Protein AF-A0A8T6ZCT6-F1 (afdb_monomer_lite)

Structure (mmCIF, N/CA/C/O backbone):
data_AF-A0A8T6ZCT6-F1
#
_entry.id   AF-A0A8T6ZCT6-F1
#
loop_
_atom_site.group_PDB
_atom_site.id
_atom_site.type_symbol
_atom_site.label_atom_id
_atom_site.label_alt_id
_atom_site.label_comp_id
_atom_site.label_asym_id
_atom_site.label_entity_id
_atom_site.label_seq_id
_atom_site.pdbx_PDB_ins_code
_atom_site.Cartn_x
_atom_site.Cartn_y
_atom_site.Cartn_z
_atom_site.occupancy
_atom_site.B_iso_or_equiv
_atom_site.auth_seq_id
_atom_site.auth_comp_id
_atom_site.auth_asym_id
_atom_site.auth_atom_id
_atom_site.pdbx_PDB_model_num
ATOM 1 N N . MET A 1 1 ? 27.294 13.415 -14.191 1.00 36.41 1 MET A N 1
ATOM 2 C CA . MET A 1 1 ? 26.762 12.055 -14.414 1.00 36.41 1 MET A CA 1
ATOM 3 C C . MET A 1 1 ? 25.420 12.215 -15.089 1.00 36.41 1 MET A C 1
ATOM 5 O O . MET A 1 1 ? 24.623 13.000 -14.599 1.00 36.41 1 MET A O 1
ATOM 9 N N . VAL A 1 2 ? 25.200 11.571 -16.233 1.00 30.92 2 VAL A N 1
ATOM 10 C CA . VAL A 1 2 ? 23.873 11.538 -16.857 1.00 30.92 2 VAL A CA 1
ATOM 11 C C . VAL A 1 2 ? 23.054 10.548 -16.035 1.00 30.92 2 VAL A C 1
ATOM 13 O O . VAL A 1 2 ? 23.326 9.352 -16.088 1.00 30.92 2 VAL A O 1
ATOM 16 N N . THR A 1 3 ? 22.136 11.035 -15.203 1.00 41.56 3 THR A N 1
ATOM 17 C CA . THR A 1 3 ? 21.132 10.189 -14.551 1.00 41.56 3 THR A CA 1
ATOM 18 C C . THR A 1 3 ? 20.330 9.510 -15.651 1.00 41.56 3 THR A C 1
ATOM 20 O O . THR A 1 3 ? 19.739 10.164 -16.513 1.00 41.56 3 THR A O 1
ATOM 23 N N . ASN A 1 4 ? 20.388 8.183 -15.694 1.00 51.34 4 ASN A N 1
ATOM 24 C CA . ASN A 1 4 ? 19.698 7.419 -16.714 1.00 51.34 4 ASN A CA 1
ATOM 25 C C . ASN A 1 4 ? 18.201 7.462 -16.379 1.00 51.34 4 ASN A C 1
ATOM 27 O O . ASN A 1 4 ? 17.723 6.706 -15.545 1.00 51.34 4 ASN A O 1
ATOM 31 N N . MET A 1 5 ? 17.448 8.378 -16.996 1.00 57.16 5 MET A N 1
ATOM 32 C CA . MET A 1 5 ? 16.015 8.596 -16.719 1.00 57.16 5 MET A CA 1
ATOM 33 C C . MET A 1 5 ? 15.146 7.332 -16.858 1.00 57.16 5 MET A C 1
ATOM 35 O O . MET A 1 5 ? 14.006 7.321 -16.398 1.00 57.16 5 MET A O 1
ATOM 39 N N . GLN A 1 6 ? 15.663 6.275 -17.490 1.00 60.81 6 GLN A N 1
ATOM 40 C CA . GLN A 1 6 ? 15.007 4.973 -17.572 1.00 60.81 6 GLN A CA 1
ATOM 41 C C . GLN A 1 6 ? 15.024 4.203 -16.241 1.00 60.81 6 GLN A C 1
ATOM 43 O O . GLN A 1 6 ? 14.076 3.487 -15.971 1.00 60.81 6 GLN A O 1
ATOM 48 N N . SER A 1 7 ? 16.023 4.353 -15.370 1.00 71.88 7 SER A N 1
ATOM 49 C CA . SER A 1 7 ? 16.078 3.615 -14.094 1.00 71.88 7 SER A CA 1
ATOM 50 C C . SER A 1 7 ? 15.404 4.325 -12.917 1.00 71.88 7 SER A C 1
ATOM 52 O O . SER A 1 7 ? 15.295 3.748 -11.829 1.00 71.88 7 SER A O 1
ATOM 54 N N . SER A 1 8 ? 14.972 5.571 -13.120 1.00 85.25 8 SER A N 1
ATOM 55 C CA . SER A 1 8 ? 14.408 6.396 -12.056 1.00 85.25 8 SER A CA 1
ATOM 56 C C . SER A 1 8 ? 12.960 6.020 -11.752 1.00 85.25 8 SER A C 1
ATOM 58 O O . SER A 1 8 ? 12.130 5.889 -12.658 1.00 85.25 8 SER A O 1
ATOM 60 N N . LEU A 1 9 ? 12.663 5.885 -10.458 1.00 90.19 9 LEU A N 1
ATOM 61 C CA . LEU A 1 9 ? 11.314 5.654 -9.948 1.00 90.19 9 LEU A CA 1
ATOM 62 C C . LEU A 1 9 ? 10.440 6.916 -10.047 1.00 90.19 9 LEU A C 1
ATOM 64 O O . LEU A 1 9 ? 9.234 6.808 -10.277 1.00 90.19 9 LEU A O 1
ATOM 68 N N . ILE A 1 10 ? 11.050 8.100 -9.918 1.00 91.62 10 ILE A N 1
ATOM 69 C CA . ILE A 1 10 ? 10.369 9.391 -10.055 1.00 91.62 10 ILE A CA 1
ATOM 70 C C . ILE A 1 10 ? 9.792 9.506 -11.466 1.00 91.62 10 ILE A C 1
ATOM 72 O O . ILE A 1 10 ? 10.456 9.214 -12.467 1.00 91.62 10 ILE A O 1
ATOM 76 N N . GLY A 1 11 ? 8.541 9.949 -11.550 1.00 91.50 11 GLY A N 1
ATOM 77 C CA . GLY A 1 11 ? 7.821 10.112 -12.804 1.00 91.50 11 GLY A CA 1
ATOM 78 C C . GLY A 1 11 ? 6.429 9.500 -12.772 1.00 91.50 11 GLY A C 1
ATOM 79 O O . GLY A 1 11 ? 5.878 9.182 -11.721 1.00 91.50 11 GLY A O 1
ATOM 80 N N . ARG A 1 12 ? 5.841 9.369 -13.962 1.00 94.38 12 ARG A N 1
ATOM 81 C CA . ARG A 1 12 ? 4.469 8.895 -14.147 1.00 94.38 12 ARG A CA 1
ATOM 82 C C . ARG A 1 12 ? 4.458 7.483 -14.701 1.00 94.38 12 ARG A C 1
ATOM 84 O O . ARG A 1 12 ? 5.156 7.177 -15.671 1.00 94.38 12 ARG A O 1
ATOM 91 N N . TRP A 1 13 ? 3.602 6.664 -14.118 1.00 95.88 13 TRP A N 1
ATOM 92 C CA . TRP A 1 13 ? 3.430 5.268 -14.451 1.00 95.88 13 TRP A CA 1
ATOM 93 C C . TRP A 1 13 ? 1.945 4.966 -14.633 1.00 95.88 13 TRP A C 1
ATOM 95 O O . TRP A 1 13 ? 1.134 5.376 -13.808 1.00 95.88 13 TRP A O 1
ATOM 105 N N . ARG A 1 14 ? 1.581 4.262 -15.703 1.00 96.00 14 ARG A N 1
ATOM 106 C CA . ARG A 1 14 ? 0.198 3.898 -16.028 1.00 96.00 14 ARG A CA 1
ATOM 107 C C . ARG A 1 14 ? -0.010 2.395 -15.898 1.00 96.00 14 ARG A C 1
ATOM 109 O O . ARG A 1 14 ? 0.835 1.640 -16.381 1.00 96.00 14 ARG A O 1
ATOM 116 N N . ASN A 1 15 ? -1.119 1.980 -15.292 1.00 95.69 15 ASN A N 1
ATOM 117 C CA . ASN A 1 15 ? -1.539 0.578 -15.249 1.00 95.69 15 ASN A CA 1
ATOM 118 C C . ASN A 1 15 ? -2.526 0.207 -16.374 1.00 95.69 15 ASN A C 1
ATOM 120 O O . ASN A 1 15 ? -2.909 1.029 -17.205 1.00 95.69 15 ASN A O 1
ATOM 124 N N . GLU A 1 16 ? -2.948 -1.052 -16.400 1.00 93.00 16 GLU A N 1
ATOM 125 C CA . GLU A 1 16 ? -3.917 -1.608 -17.349 1.00 93.00 16 GLU A CA 1
ATOM 126 C C . GLU A 1 16 ? -5.310 -0.954 -17.298 1.00 93.00 16 GLU A C 1
ATOM 128 O O . GLU A 1 16 ? -6.024 -0.983 -18.297 1.00 93.00 16 GLU A O 1
ATOM 133 N N . TYR A 1 17 ? -5.668 -0.320 -16.177 1.00 91.12 17 TYR A N 1
ATOM 134 C CA . TYR A 1 17 ? -6.929 0.403 -15.990 1.00 91.12 17 TYR A CA 1
ATOM 135 C C . TYR A 1 17 ? -6.882 1.854 -16.488 1.00 91.12 17 TYR A C 1
ATOM 137 O O . TYR A 1 17 ? -7.883 2.559 -16.408 1.00 91.12 17 TYR A O 1
ATOM 145 N N . GLY A 1 18 ? -5.729 2.326 -16.972 1.00 91.88 18 GLY A N 1
ATOM 146 C CA . GLY A 1 18 ? -5.529 3.723 -17.364 1.00 91.88 18 GLY A CA 1
ATOM 147 C C . GLY A 1 18 ? -5.117 4.648 -16.214 1.00 91.88 18 GLY A C 1
ATOM 148 O O . GLY A 1 18 ? -4.638 5.754 -16.472 1.00 91.88 18 GLY A O 1
ATOM 149 N N . SER A 1 19 ? -5.208 4.179 -14.966 1.00 93.62 19 SER A N 1
ATOM 150 C CA . SER A 1 19 ? -4.850 4.934 -13.766 1.00 93.62 19 SER A CA 1
ATOM 151 C C . SER A 1 19 ? -3.367 5.304 -13.747 1.00 93.62 19 SER A C 1
ATOM 153 O O . SER A 1 19 ? -2.500 4.538 -14.183 1.00 93.62 19 SER A O 1
ATOM 155 N N . ILE A 1 20 ? -3.069 6.488 -13.212 1.00 95.88 20 ILE A N 1
ATOM 156 C CA . ILE A 1 20 ? -1.728 7.077 -13.200 1.00 95.88 20 ILE A CA 1
ATOM 157 C C . ILE A 1 20 ? -1.192 7.141 -11.775 1.00 95.88 20 ILE A C 1
ATOM 159 O O . ILE A 1 20 ? -1.705 7.886 -10.947 1.00 95.88 20 ILE A O 1
ATOM 163 N N . LEU A 1 21 ? -0.092 6.442 -11.522 1.00 96.75 21 LEU A N 1
ATOM 164 C CA . LEU A 1 21 ? 0.775 6.679 -10.375 1.00 96.75 21 LEU A CA 1
ATOM 165 C C . LEU A 1 21 ? 1.826 7.726 -10.759 1.00 96.75 21 LEU A C 1
ATOM 167 O O . LEU A 1 21 ? 2.652 7.487 -11.639 1.00 96.75 21 LEU A O 1
ATOM 171 N N . ALA A 1 22 ? 1.821 8.873 -10.094 1.00 95.81 22 ALA A N 1
ATOM 172 C CA . ALA A 1 22 ? 2.877 9.869 -10.198 1.00 95.81 22 ALA A CA 1
ATOM 173 C C . ALA A 1 22 ? 3.708 9.857 -8.911 1.00 95.81 22 ALA A C 1
ATOM 175 O O . ALA A 1 22 ? 3.190 10.176 -7.845 1.00 95.81 22 ALA A O 1
ATOM 176 N N . VAL A 1 23 ? 4.979 9.471 -9.013 1.00 94.50 23 VAL A N 1
ATOM 177 C CA . VAL A 1 23 ? 5.955 9.562 -7.919 1.00 94.50 23 VAL A CA 1
ATOM 178 C C . VAL A 1 23 ? 6.674 10.897 -8.060 1.00 94.50 23 VAL A C 1
ATOM 180 O O . VAL A 1 23 ? 7.350 11.125 -9.068 1.00 94.50 23 VAL A O 1
ATOM 183 N N . HIS A 1 24 ? 6.497 11.772 -7.072 1.00 88.44 24 HIS A N 1
ATOM 184 C CA . HIS A 1 24 ? 6.969 13.159 -7.101 1.00 88.44 24 HIS A CA 1
ATOM 185 C C . HIS A 1 24 ? 8.340 13.305 -6.457 1.00 88.44 24 HIS A C 1
ATOM 187 O O . HIS A 1 24 ? 9.191 14.014 -6.990 1.00 88.44 24 HIS A O 1
ATOM 193 N N . SER A 1 25 ? 8.568 12.609 -5.342 1.00 85.31 25 SER A N 1
ATOM 194 C CA . SER A 1 25 ? 9.841 12.629 -4.628 1.00 85.31 25 SER A CA 1
ATOM 195 C C . SER A 1 25 ? 10.322 11.226 -4.274 1.00 85.31 25 SER A C 1
ATOM 197 O O . SER A 1 25 ? 9.544 10.280 -4.133 1.00 85.31 25 SER A O 1
ATOM 199 N N . HIS A 1 26 ? 11.642 11.121 -4.145 1.00 87.31 26 HIS A N 1
ATOM 200 C CA . HIS A 1 26 ? 12.338 9.976 -3.580 1.00 87.31 26 HIS A CA 1
ATOM 201 C C . HIS A 1 26 ? 13.458 10.523 -2.704 1.00 87.31 26 HIS A C 1
ATOM 203 O O . HIS A 1 26 ? 14.467 11.010 -3.212 1.00 87.31 26 HIS A O 1
ATOM 209 N N . ALA A 1 27 ? 13.230 10.532 -1.395 1.00 86.56 27 ALA A N 1
ATOM 210 C CA . ALA A 1 27 ? 14.216 10.981 -0.427 1.00 86.56 27 ALA A CA 1
ATOM 211 C C . ALA A 1 27 ? 15.359 9.960 -0.307 1.00 86.56 27 ALA A C 1
ATOM 213 O O . ALA A 1 27 ? 15.199 8.776 -0.616 1.00 86.56 27 ALA A O 1
ATOM 214 N N . SER A 1 28 ? 16.523 10.414 0.158 1.00 84.81 28 SER A N 1
ATOM 215 C CA . SER A 1 28 ? 17.723 9.574 0.295 1.00 84.81 28 SER A CA 1
ATOM 216 C C . SER A 1 28 ? 17.577 8.459 1.336 1.00 84.81 28 SER A C 1
ATOM 218 O O . SER A 1 28 ? 18.281 7.453 1.276 1.00 84.81 28 SER A O 1
ATOM 220 N N . ASP A 1 29 ? 16.645 8.597 2.280 1.00 84.81 29 ASP A N 1
ATOM 221 C CA . ASP A 1 29 ? 16.272 7.541 3.227 1.00 84.81 29 ASP A CA 1
ATOM 222 C C . ASP A 1 29 ? 15.330 6.483 2.616 1.00 84.81 29 ASP A C 1
ATOM 224 O O . ASP A 1 29 ? 15.060 5.449 3.232 1.00 84.81 29 ASP A O 1
ATOM 228 N N . GLY A 1 30 ? 14.875 6.711 1.384 1.00 90.50 30 GLY A N 1
ATOM 229 C CA . GLY A 1 30 ? 13.988 5.839 0.635 1.00 90.50 30 GLY A CA 1
ATOM 230 C C . GLY A 1 30 ? 12.510 6.209 0.711 1.00 90.50 30 GLY A C 1
ATOM 231 O O . GLY A 1 30 ? 11.711 5.501 0.095 1.00 90.50 30 GLY A O 1
ATOM 232 N N . ALA A 1 31 ? 12.131 7.275 1.422 1.00 92.75 31 ALA A N 1
ATOM 233 C CA . ALA A 1 31 ? 10.744 7.727 1.469 1.00 92.75 31 ALA A CA 1
ATOM 234 C C . ALA A 1 31 ? 10.276 8.246 0.100 1.00 92.75 31 ALA A C 1
ATOM 236 O O . ALA A 1 31 ? 11.023 8.892 -0.641 1.00 92.75 31 ALA A O 1
ATOM 237 N N . LEU A 1 32 ? 9.023 7.956 -0.236 1.00 93.94 32 LEU A N 1
ATOM 238 C CA . LEU A 1 32 ? 8.364 8.336 -1.481 1.00 93.94 32 LEU A CA 1
ATOM 239 C C . LEU A 1 32 ? 7.106 9.142 -1.176 1.00 93.94 32 LEU A C 1
ATOM 241 O O . LEU A 1 32 ? 6.324 8.767 -0.299 1.00 93.94 32 LEU A O 1
ATOM 245 N N . SER A 1 33 ? 6.856 10.176 -1.975 1.00 93.62 33 SER A N 1
ATOM 246 C CA . SER A 1 33 ? 5.559 10.851 -2.030 1.00 93.62 33 SER A CA 1
ATOM 247 C C . SER A 1 33 ? 5.049 10.932 -3.464 1.00 93.62 33 SER A C 1
ATOM 249 O O . SER A 1 33 ? 5.812 10.920 -4.438 1.00 93.62 33 SER A O 1
ATOM 251 N N . GLY A 1 34 ? 3.729 10.943 -3.610 1.00 94.25 34 GLY A N 1
ATOM 252 C CA . GLY A 1 34 ? 3.098 10.766 -4.903 1.00 94.25 34 GLY A CA 1
ATOM 253 C C . GLY A 1 34 ? 1.619 11.118 -4.925 1.00 94.25 34 GLY A C 1
ATOM 254 O O . GLY A 1 34 ? 1.001 11.462 -3.917 1.00 94.25 34 GLY A O 1
ATOM 255 N N . THR A 1 35 ? 1.032 10.944 -6.101 1.00 96.50 35 THR A N 1
ATOM 256 C CA . THR A 1 35 ? -0.417 10.922 -6.291 1.00 96.50 35 THR A CA 1
ATOM 257 C C . THR A 1 35 ? -0.823 9.731 -7.143 1.00 96.50 35 THR A C 1
ATOM 259 O O . THR A 1 35 ? -0.090 9.320 -8.044 1.00 96.50 35 THR A O 1
ATOM 262 N N . TYR A 1 36 ? -2.018 9.214 -6.895 1.00 96.06 36 TYR A N 1
ATOM 263 C CA . TYR A 1 36 ? -2.650 8.187 -7.710 1.00 96.06 36 TYR A CA 1
ATOM 264 C C . TYR A 1 36 ? -3.923 8.762 -8.321 1.00 96.06 36 TYR A C 1
ATOM 266 O O . TYR A 1 36 ? -4.801 9.195 -7.584 1.00 96.06 36 TYR A O 1
ATOM 274 N N . THR A 1 37 ? -4.032 8.800 -9.644 1.00 94.81 37 THR A N 1
ATOM 275 C CA . THR A 1 37 ? -5.251 9.228 -10.339 1.00 94.81 37 THR A CA 1
ATOM 276 C C . THR A 1 37 ? -5.961 8.002 -10.883 1.00 94.81 37 THR A C 1
ATOM 278 O O . THR A 1 37 ? -5.379 7.277 -11.690 1.00 94.81 37 THR A O 1
ATOM 281 N N . SER A 1 38 ? -7.200 7.775 -10.448 1.00 87.50 38 SER A N 1
ATOM 282 C CA . SER A 1 38 ? -8.050 6.695 -10.952 1.00 87.50 38 SER A CA 1
ATOM 283 C C . SER A 1 38 ? -9.167 7.250 -11.825 1.00 87.50 38 SER A C 1
ATOM 285 O O . SER A 1 38 ? -9.801 8.242 -11.467 1.00 87.50 38 SER A O 1
ATOM 287 N N . GLU A 1 39 ? -9.416 6.579 -12.947 1.00 79.19 39 GLU A N 1
ATOM 288 C CA . GLU A 1 39 ? -10.561 6.829 -13.837 1.00 79.19 39 GLU A CA 1
ATOM 289 C C . GLU A 1 39 ? -11.628 5.725 -13.726 1.00 79.19 39 GLU A C 1
ATOM 291 O O . GLU A 1 39 ? -12.686 5.806 -14.345 1.00 79.19 39 GLU A O 1
ATOM 296 N N . THR A 1 40 ? -11.352 4.672 -12.950 1.00 76.38 40 THR A N 1
ATOM 297 C CA . THR A 1 40 ? -12.250 3.531 -12.747 1.00 76.38 40 THR A CA 1
ATOM 298 C C . THR A 1 40 ? -12.665 3.431 -11.281 1.00 76.38 40 THR A C 1
ATOM 300 O O . THR A 1 40 ? -11.860 3.642 -10.370 1.00 76.38 40 THR A O 1
ATOM 303 N N . GLY A 1 41 ? -13.945 3.124 -11.053 1.00 74.62 41 GLY A N 1
ATOM 304 C CA . GLY A 1 41 ? -14.532 3.041 -9.717 1.00 74.62 41 GLY A CA 1
ATOM 305 C C . GLY A 1 41 ? -14.619 4.406 -9.031 1.00 74.62 41 GLY A C 1
ATOM 306 O O . GLY A 1 41 ? -15.218 5.337 -9.574 1.00 74.62 41 GLY A O 1
ATOM 307 N N . ALA A 1 42 ? -14.011 4.523 -7.846 1.00 76.38 42 ALA A N 1
ATOM 308 C CA . ALA A 1 42 ? -13.810 5.805 -7.178 1.00 76.38 42 ALA A CA 1
ATOM 309 C C . ALA A 1 42 ? -12.842 6.647 -8.023 1.00 76.38 42 ALA A C 1
ATOM 311 O O . ALA A 1 42 ? -11.630 6.420 -8.027 1.00 76.38 42 ALA A O 1
ATOM 312 N N . SER A 1 43 ? -13.405 7.557 -8.817 1.00 84.50 43 SER A N 1
ATOM 313 C CA . SER A 1 43 ? -12.643 8.420 -9.715 1.00 84.50 43 SER A CA 1
ATOM 314 C C . SER A 1 43 ? -12.145 9.649 -8.966 1.00 84.50 43 SER A C 1
ATOM 316 O O . SER A 1 43 ? -12.893 10.284 -8.224 1.00 84.50 43 SER A O 1
ATOM 318 N N . GLY A 1 44 ? -10.885 10.012 -9.181 1.00 90.50 44 GLY A N 1
ATOM 319 C CA . GLY A 1 44 ? -10.272 11.139 -8.489 1.00 90.50 44 GLY A CA 1
ATOM 320 C C . GLY A 1 44 ? -8.755 11.048 -8.438 1.00 90.50 44 GLY A C 1
ATOM 321 O O . GLY A 1 44 ? -8.146 10.131 -8.991 1.00 90.50 44 GLY A O 1
ATOM 322 N N . THR A 1 45 ? -8.149 12.016 -7.756 1.00 93.88 45 THR A N 1
ATOM 323 C CA . THR A 1 45 ? -6.713 12.033 -7.465 1.00 93.88 45 THR A CA 1
ATOM 324 C C . THR A 1 45 ? -6.511 11.882 -5.968 1.00 93.88 45 THR A C 1
ATOM 326 O O . THR A 1 45 ? -7.095 12.620 -5.178 1.00 93.88 45 THR A O 1
ATOM 329 N N . TYR A 1 46 ? -5.669 10.933 -5.589 1.00 94.94 46 TYR A N 1
ATOM 330 C CA . TYR A 1 46 ? -5.490 10.454 -4.228 1.00 94.94 46 TYR A CA 1
ATOM 331 C C . TYR A 1 46 ? -4.047 10.639 -3.783 1.00 94.94 46 TYR A C 1
ATOM 333 O O . TYR A 1 46 ? -3.123 10.617 -4.602 1.00 94.94 46 TYR A O 1
ATOM 341 N N . ARG A 1 47 ? -3.850 10.808 -2.475 1.00 94.62 47 ARG A N 1
ATOM 342 C CA . ARG A 1 47 ? -2.514 10.918 -1.880 1.00 94.62 47 ARG A CA 1
ATOM 343 C C . ARG A 1 47 ? -1.821 9.561 -1.882 1.00 94.62 47 ARG A C 1
ATOM 345 O O . ARG A 1 47 ? -2.460 8.543 -1.612 1.00 94.62 47 ARG A O 1
ATOM 352 N N . VAL A 1 48 ? -0.519 9.574 -2.164 1.00 96.62 48 VAL A N 1
ATOM 353 C CA . VAL A 1 48 ? 0.358 8.403 -2.092 1.00 96.62 48 VAL A CA 1
ATOM 354 C C . VAL A 1 48 ? 1.563 8.727 -1.227 1.00 96.62 48 VAL A C 1
ATOM 356 O O . VAL A 1 48 ? 2.221 9.749 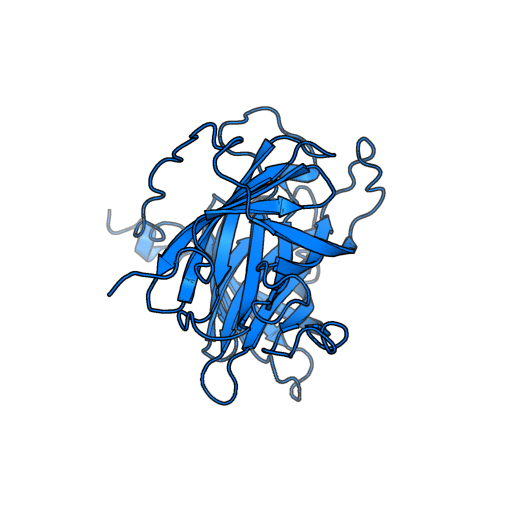-1.422 1.00 96.62 48 VAL A O 1
ATOM 359 N N . ASN A 1 49 ? 1.886 7.816 -0.322 1.00 95.38 49 ASN A N 1
ATOM 360 C CA . ASN A 1 49 ? 3.171 7.755 0.361 1.00 95.38 49 ASN A CA 1
ATOM 361 C C . ASN A 1 49 ? 3.732 6.338 0.238 1.00 95.38 49 ASN A C 1
ATOM 363 O O . ASN A 1 49 ? 3.016 5.397 -0.109 1.00 95.38 49 ASN A O 1
ATOM 367 N N . GLY A 1 50 ? 5.028 6.178 0.459 1.00 96.00 50 GLY A N 1
ATOM 368 C CA . GLY A 1 50 ? 5.635 4.866 0.348 1.00 96.00 50 GLY A CA 1
ATOM 369 C C . GLY A 1 50 ? 7.129 4.863 0.562 1.00 96.00 50 GLY A C 1
ATOM 370 O O . GLY A 1 50 ? 7.712 5.852 0.996 1.00 96.00 50 GLY A O 1
ATOM 371 N N . TRP A 1 51 ? 7.738 3.727 0.241 1.00 95.94 51 TRP A N 1
ATOM 372 C CA . TRP A 1 51 ? 9.155 3.481 0.441 1.00 95.94 51 TRP A CA 1
ATOM 373 C C . TRP A 1 51 ? 9.743 2.612 -0.670 1.00 95.94 51 TRP A C 1
ATOM 375 O O . TRP A 1 51 ? 9.146 1.614 -1.088 1.00 95.94 51 TRP A O 1
ATOM 385 N N . ALA A 1 52 ? 10.952 2.958 -1.108 1.00 94.69 52 ALA A N 1
ATOM 386 C CA . ALA A 1 52 ? 11.799 2.133 -1.965 1.00 94.69 52 ALA A CA 1
ATOM 387 C C . ALA A 1 52 ? 13.285 2.456 -1.727 1.00 94.69 52 ALA A C 1
ATOM 389 O O . ALA A 1 52 ? 13.621 3.596 -1.407 1.00 94.69 52 ALA A O 1
ATOM 390 N N . PRO A 1 53 ? 14.215 1.506 -1.936 1.00 91.25 53 PRO A N 1
ATOM 391 C CA . PRO A 1 53 ? 15.641 1.810 -1.888 1.00 91.25 53 PRO A CA 1
ATOM 392 C C . PRO A 1 53 ? 16.011 2.851 -2.940 1.00 91.25 53 PRO A C 1
ATOM 394 O O . PRO A 1 53 ? 15.573 2.754 -4.089 1.00 91.25 53 PRO A O 1
ATOM 397 N N . GLU A 1 54 ? 16.897 3.777 -2.583 1.00 81.31 54 GLU A N 1
ATOM 398 C CA . GLU A 1 54 ? 17.429 4.778 -3.515 1.00 81.31 54 GLU A CA 1
ATOM 399 C C . GLU A 1 54 ? 18.139 4.133 -4.722 1.00 81.31 54 GLU A C 1
ATOM 401 O O . GLU A 1 54 ? 17.987 4.592 -5.850 1.00 81.31 54 GLU A O 1
ATOM 406 N N . SER A 1 55 ? 18.862 3.023 -4.509 1.00 78.69 55 SER A N 1
ATOM 407 C CA . SER A 1 55 ? 19.757 2.407 -5.504 1.00 78.69 55 SER A CA 1
ATOM 408 C C . SER A 1 55 ? 19.136 2.248 -6.895 1.00 78.69 55 SER A C 1
ATOM 410 O O . SER A 1 55 ? 18.266 1.404 -7.094 1.00 78.69 55 SER A O 1
ATOM 412 N N . GLU A 1 56 ? 19.638 3.005 -7.880 1.00 75.75 56 GLU A N 1
ATOM 413 C CA . GLU A 1 56 ? 19.046 3.038 -9.221 1.00 75.75 56 GLU A CA 1
ATOM 414 C C . GLU A 1 56 ? 19.402 1.861 -10.144 1.00 75.75 56 GLU A C 1
ATOM 416 O O . GLU A 1 56 ? 18.869 1.739 -11.242 1.00 75.75 56 GLU A O 1
ATOM 421 N N . LEU A 1 57 ? 20.308 0.979 -9.732 1.00 79.38 57 LEU A N 1
ATOM 422 C CA . LEU A 1 57 ? 21.027 0.112 -10.674 1.00 79.38 57 LEU A CA 1
ATOM 423 C C . LEU A 1 57 ? 20.472 -1.312 -10.791 1.00 79.38 57 LEU A C 1
ATOM 425 O O . LEU A 1 57 ? 20.983 -2.104 -11.582 1.00 79.38 57 LEU A O 1
ATOM 429 N N . SER A 1 58 ? 19.449 -1.665 -10.016 1.00 88.88 58 SER A N 1
ATOM 430 C CA . SER A 1 58 ? 18.884 -3.012 -10.004 1.00 88.88 58 SER A CA 1
ATOM 431 C C . SER A 1 58 ? 17.384 -3.008 -9.731 1.00 88.88 58 SER A C 1
ATOM 433 O O . SER A 1 58 ? 16.784 -1.991 -9.362 1.00 88.88 58 SER A O 1
ATOM 435 N N . ASN A 1 59 ? 16.771 -4.179 -9.924 1.00 94.25 59 ASN A N 1
ATOM 436 C CA . ASN A 1 59 ? 15.415 -4.411 -9.458 1.00 94.25 59 ASN A CA 1
ATOM 437 C C . ASN A 1 59 ? 15.347 -4.136 -7.966 1.00 94.25 59 ASN A C 1
ATOM 439 O O . ASN A 1 59 ? 16.214 -4.592 -7.216 1.00 94.25 59 ASN A O 1
ATOM 443 N N . ARG A 1 60 ? 14.297 -3.448 -7.530 1.00 93.38 60 ARG A N 1
ATOM 444 C CA . ARG A 1 60 ? 14.188 -3.067 -6.127 1.00 93.38 60 ARG A CA 1
ATOM 445 C C . ARG A 1 60 ? 12.770 -3.214 -5.603 1.00 93.38 60 ARG A C 1
ATOM 447 O O . ARG A 1 60 ? 11.823 -2.946 -6.347 1.00 93.38 60 ARG A O 1
ATOM 454 N N . PRO A 1 61 ? 12.626 -3.649 -4.345 1.00 96.50 61 PRO A N 1
ATOM 455 C CA . PRO A 1 61 ? 11.332 -3.698 -3.698 1.00 96.50 61 PRO A CA 1
ATOM 456 C C . PRO A 1 61 ? 10.772 -2.285 -3.516 1.00 96.50 61 PRO A C 1
ATOM 458 O O . PRO A 1 61 ? 11.524 -1.323 -3.358 1.00 96.50 61 PRO A O 1
ATOM 461 N N . ILE A 1 62 ? 9.453 -2.174 -3.540 1.00 97.44 62 ILE A N 1
ATOM 462 C CA . ILE A 1 62 ? 8.714 -0.927 -3.360 1.00 97.44 62 ILE A CA 1
ATOM 463 C C . ILE A 1 62 ? 7.414 -1.224 -2.614 1.00 97.44 62 ILE A C 1
ATOM 465 O O . ILE A 1 62 ? 6.785 -2.258 -2.842 1.00 97.44 62 ILE A O 1
ATOM 469 N N . SER A 1 63 ? 7.007 -0.324 -1.725 1.00 97.94 63 SER A N 1
ATOM 470 C CA . SER A 1 63 ? 5.725 -0.400 -1.027 1.00 97.94 63 SER A CA 1
ATOM 471 C C . SER A 1 63 ? 5.092 0.983 -0.977 1.00 97.94 63 SER A C 1
ATOM 473 O O . SER A 1 63 ? 5.764 1.936 -0.600 1.00 97.94 63 SER A O 1
ATOM 475 N N . LEU A 1 64 ? 3.833 1.102 -1.387 1.00 98.38 64 LEU A N 1
ATOM 476 C CA . LEU A 1 64 ? 3.070 2.345 -1.442 1.00 98.38 64 LEU A CA 1
ATOM 477 C C . LEU A 1 64 ? 1.730 2.164 -0.736 1.00 98.38 64 LEU A C 1
ATOM 479 O O . LEU A 1 64 ? 1.135 1.089 -0.796 1.00 98.38 64 LEU A O 1
ATOM 483 N N . SER A 1 65 ? 1.229 3.228 -0.128 1.00 98.25 65 SER A N 1
ATOM 484 C CA . SER A 1 65 ? -0.131 3.302 0.381 1.00 98.25 65 SER A CA 1
ATOM 485 C C . SER A 1 65 ? -0.899 4.430 -0.281 1.00 98.25 65 SER A C 1
ATOM 487 O O . SER A 1 65 ? -0.327 5.435 -0.699 1.00 98.25 65 SER A O 1
ATOM 489 N N . VAL A 1 66 ? -2.209 4.233 -0.408 1.00 97.69 66 VAL A N 1
ATOM 490 C CA . VAL A 1 66 ? -3.140 5.193 -1.012 1.00 97.69 66 VAL A CA 1
ATOM 491 C C . VAL A 1 66 ? -4.288 5.418 -0.047 1.00 97.69 66 VAL A C 1
ATOM 493 O O . VAL A 1 66 ? -4.821 4.449 0.495 1.00 97.69 66 VAL A O 1
ATOM 496 N N . PHE A 1 67 ? -4.695 6.671 0.139 1.00 95.50 67 PHE A N 1
ATOM 497 C CA . PHE A 1 67 ? -5.931 6.994 0.846 1.00 95.50 67 PHE A CA 1
ATOM 498 C C . PHE A 1 67 ? -7.007 7.418 -0.148 1.00 95.50 67 PHE A C 1
ATOM 500 O O . PHE A 1 67 ? -6.834 8.410 -0.856 1.00 95.50 67 PHE A O 1
ATOM 507 N N . TRP A 1 68 ? -8.129 6.696 -0.186 1.00 95.12 68 TRP A N 1
ATOM 508 C CA . TRP A 1 68 ? -9.195 6.868 -1.184 1.00 95.12 68 TRP A CA 1
ATOM 509 C C . TRP A 1 68 ? -10.139 8.038 -0.893 1.00 95.12 68 TRP A C 1
ATOM 511 O O . TRP A 1 68 ? -11.249 8.113 -1.411 1.00 95.12 68 TRP A O 1
ATOM 521 N N . ARG A 1 69 ? -9.666 9.013 -0.116 1.00 92.19 69 ARG A N 1
ATOM 522 C CA . ARG A 1 69 ? -10.278 10.331 -0.023 1.00 92.19 69 ARG A CA 1
ATOM 523 C C . ARG A 1 69 ? -9.659 11.248 -1.087 1.00 92.19 69 ARG A C 1
ATOM 525 O O . ARG A 1 69 ? -8.481 11.597 -0.961 1.00 92.19 69 ARG A O 1
ATOM 532 N N . PRO A 1 70 ? -10.414 11.640 -2.127 1.00 91.44 70 PRO A N 1
ATOM 533 C CA . PRO A 1 70 ? -9.879 12.430 -3.221 1.00 91.44 70 PRO A CA 1
ATOM 534 C C . PRO A 1 70 ? -9.467 13.829 -2.758 1.00 91.44 70 PRO A C 1
ATOM 536 O O . PRO A 1 70 ? -10.118 14.464 -1.925 1.00 91.44 70 PRO A O 1
ATOM 539 N N . ILE A 1 71 ? -8.374 14.320 -3.331 1.00 89.75 71 ILE A N 1
ATOM 540 C CA . ILE A 1 71 ? -7.845 15.662 -3.101 1.00 89.75 71 ILE A CA 1
ATOM 541 C C . ILE A 1 71 ? -8.794 16.683 -3.735 1.00 89.75 71 ILE A C 1
ATOM 543 O O . ILE A 1 71 ? -9.199 16.534 -4.886 1.00 89.75 71 ILE A O 1
ATOM 547 N N . GLY A 1 72 ? -9.139 17.734 -2.987 1.00 84.38 72 GLY A N 1
ATOM 548 C CA . GLY A 1 72 ? -9.944 18.853 -3.491 1.00 84.38 72 GLY A CA 1
ATOM 549 C C . GLY A 1 72 ? -11.418 18.531 -3.761 1.00 84.38 72 GLY A C 1
ATOM 550 O O . GLY A 1 72 ? -12.139 19.395 -4.254 1.00 84.38 72 GLY A O 1
ATOM 551 N N . CYS A 1 73 ? -11.885 17.325 -3.431 1.00 82.94 73 CYS A N 1
ATOM 552 C CA . CYS A 1 73 ? -13.287 16.949 -3.569 1.00 82.94 73 CYS A CA 1
ATOM 553 C C . CYS A 1 73 ? -14.059 17.198 -2.267 1.00 82.94 73 CYS A C 1
ATOM 555 O O . CYS A 1 73 ? -13.537 17.005 -1.166 1.00 82.94 73 CYS A O 1
ATOM 557 N N . THR A 1 74 ? -15.319 17.606 -2.397 1.00 80.94 74 THR A N 1
ATOM 558 C CA . THR A 1 74 ? -16.244 17.829 -1.276 1.00 80.94 74 THR A CA 1
ATOM 559 C C . THR A 1 74 ? -17.399 16.830 -1.243 1.00 80.94 74 THR A C 1
ATOM 561 O O . THR A 1 74 ? -18.060 16.716 -0.212 1.00 80.94 74 THR A O 1
ATOM 564 N N . GLU A 1 75 ? -17.636 16.098 -2.333 1.00 85.50 75 GLU A N 1
ATOM 565 C CA . GLU A 1 75 ? -18.688 15.088 -2.419 1.00 85.50 75 GLU A CA 1
ATOM 566 C C . GLU A 1 75 ? -18.215 13.780 -1.784 1.00 85.50 75 GLU A C 1
ATOM 568 O O . GLU A 1 75 ? -17.289 13.133 -2.271 1.00 85.50 75 GLU A O 1
ATOM 573 N N . VAL A 1 76 ? -18.837 13.423 -0.661 1.00 87.12 76 VAL A N 1
ATOM 574 C CA . VAL A 1 76 ? -18.469 12.246 0.126 1.00 87.12 76 VAL A CA 1
ATOM 575 C C . VAL A 1 76 ? -19.116 11.000 -0.467 1.00 87.12 76 VAL A C 1
ATOM 577 O O . VAL A 1 76 ? -20.336 10.947 -0.616 1.00 87.12 76 VAL A O 1
ATOM 580 N N . ASP A 1 77 ? -18.313 9.966 -0.695 1.00 90.94 77 ASP A N 1
ATOM 581 C CA . ASP A 1 77 ? -18.783 8.621 -1.018 1.00 90.94 77 ASP A CA 1
ATOM 582 C C . ASP A 1 77 ? -18.169 7.589 -0.042 1.00 90.94 77 ASP A C 1
ATOM 584 O O . ASP A 1 77 ? -17.263 7.922 0.734 1.00 90.94 77 ASP A O 1
ATOM 588 N N . PRO A 1 78 ? -18.648 6.329 -0.023 1.00 92.25 78 PRO A N 1
ATOM 589 C CA . PRO A 1 78 ? -18.154 5.327 0.919 1.00 92.25 78 PRO A CA 1
ATOM 590 C C . PRO A 1 78 ? -16.645 5.051 0.824 1.00 92.25 78 PRO A C 1
ATOM 592 O O . PRO A 1 78 ? -16.044 4.719 1.851 1.00 92.25 78 PRO A O 1
ATOM 595 N N . SER A 1 79 ? -16.036 5.218 -0.359 1.00 93.25 79 SER A N 1
ATOM 596 C CA . SER A 1 79 ? -14.614 4.943 -0.608 1.00 93.25 79 SER A CA 1
ATOM 597 C C . SER A 1 79 ? -13.665 5.893 0.114 1.00 93.25 79 SER A C 1
ATOM 599 O O . SER A 1 79 ? -12.510 5.544 0.331 1.00 93.25 79 SER A O 1
ATOM 601 N N . TRP A 1 80 ? -14.154 7.026 0.624 1.00 93.50 80 TRP A N 1
ATOM 602 C CA . TRP A 1 80 ? -13.363 7.952 1.445 1.00 93.50 80 TRP A CA 1
ATOM 603 C C . TRP A 1 80 ? -12.820 7.333 2.740 1.00 93.50 80 TRP A C 1
ATOM 605 O O . TRP A 1 80 ? -11.935 7.912 3.365 1.00 93.50 80 TRP A O 1
ATOM 615 N N . ASN A 1 81 ? -13.351 6.175 3.134 1.00 93.81 81 ASN A N 1
ATOM 616 C CA . ASN A 1 81 ? -12.944 5.401 4.308 1.00 93.81 81 ASN A CA 1
ATOM 617 C C . ASN A 1 81 ? -11.967 4.267 3.947 1.00 93.81 81 ASN A C 1
ATOM 619 O O . ASN A 1 81 ? -11.521 3.513 4.812 1.00 93.81 81 ASN A O 1
ATOM 623 N N . TRP A 1 82 ? -11.673 4.087 2.657 1.00 97.00 82 TRP A N 1
ATOM 624 C CA . TRP A 1 82 ? -10.813 3.018 2.173 1.00 97.00 82 TRP A CA 1
ATOM 625 C C . TRP A 1 82 ? -9.369 3.475 2.108 1.00 97.00 82 TRP A C 1
ATOM 627 O O . TRP A 1 82 ? -9.047 4.621 1.794 1.00 97.00 82 TRP A O 1
ATOM 637 N N . VAL A 1 83 ? -8.479 2.519 2.306 1.00 97.75 83 VAL A N 1
ATOM 638 C CA . VAL A 1 83 ? -7.048 2.688 2.073 1.00 97.75 83 VAL A CA 1
ATOM 639 C C . VAL A 1 83 ? -6.560 1.560 1.181 1.00 97.75 83 VAL A C 1
ATOM 641 O O . VAL A 1 83 ? -7.270 0.595 0.888 1.00 97.75 83 VAL A O 1
ATOM 644 N N . SER A 1 84 ? -5.348 1.672 0.675 1.00 97.81 84 SER A N 1
ATOM 645 C CA . SER A 1 84 ? -4.716 0.582 -0.053 1.00 97.81 84 SER A CA 1
ATOM 646 C C . SER A 1 84 ? -3.283 0.418 0.353 1.00 97.81 84 SER A C 1
ATOM 648 O O . SER A 1 84 ? -2.602 1.400 0.629 1.00 97.81 84 SER A O 1
ATOM 650 N N . ILE A 1 85 ? -2.847 -0.834 0.310 1.00 97.88 85 ILE A N 1
ATOM 651 C CA . ILE A 1 85 ? -1.447 -1.209 0.338 1.00 97.88 85 ILE A CA 1
ATOM 652 C C . ILE A 1 85 ? -1.059 -1.778 -1.028 1.00 97.88 85 ILE A C 1
ATOM 654 O O . ILE A 1 85 ? -1.789 -2.578 -1.606 1.00 97.88 85 ILE A O 1
ATOM 658 N N . MET A 1 86 ? 0.062 -1.341 -1.584 1.00 98.25 86 MET A N 1
ATOM 659 C CA . MET A 1 86 ? 0.606 -1.822 -2.852 1.00 98.25 86 MET A CA 1
ATOM 660 C C . MET A 1 86 ? 2.076 -2.149 -2.642 1.00 98.25 86 MET A C 1
ATOM 662 O O . MET A 1 86 ? 2.906 -1.251 -2.548 1.00 98.25 86 MET A O 1
ATOM 666 N N . THR A 1 87 ? 2.421 -3.430 -2.588 1.00 98.50 87 THR A N 1
ATOM 667 C CA . THR A 1 87 ? 3.801 -3.868 -2.343 1.00 98.50 87 THR A CA 1
ATOM 668 C C . THR A 1 87 ? 4.283 -4.724 -3.500 1.00 98.50 87 THR A C 1
ATOM 670 O O . THR A 1 87 ? 3.523 -5.502 -4.075 1.00 98.50 87 THR A O 1
ATOM 673 N N . GLY A 1 88 ? 5.526 -4.531 -3.924 1.00 98.12 88 GLY A N 1
ATOM 674 C CA . GLY A 1 88 ? 5.958 -5.003 -5.227 1.00 98.12 88 GLY A CA 1
ATOM 675 C C . GLY A 1 88 ? 7.416 -4.730 -5.536 1.00 98.12 88 GLY A C 1
ATOM 676 O O . GLY A 1 88 ? 8.235 -4.519 -4.647 1.00 98.12 88 GLY A O 1
ATOM 677 N N . VAL A 1 89 ? 7.744 -4.763 -6.824 1.00 97.62 89 VAL A N 1
ATOM 678 C CA . VAL A 1 89 ? 9.112 -4.583 -7.320 1.00 97.62 89 VAL A CA 1
ATOM 679 C C . VAL A 1 89 ? 9.098 -3.706 -8.570 1.00 97.62 89 VAL A C 1
ATOM 681 O O . VAL A 1 89 ? 8.295 -3.922 -9.483 1.00 97.62 89 VAL A O 1
ATOM 684 N N . LEU A 1 90 ? 10.014 -2.738 -8.622 1.00 96.69 90 LEU A N 1
ATOM 685 C CA . LEU A 1 90 ? 10.437 -2.094 -9.866 1.00 96.69 90 LEU A CA 1
ATOM 686 C C . LEU A 1 90 ? 11.426 -3.034 -10.560 1.00 96.69 90 LEU A C 1
ATOM 688 O O . LEU A 1 90 ? 12.500 -3.307 -10.025 1.00 96.69 90 LEU A O 1
ATOM 692 N N . PHE A 1 91 ? 11.056 -3.535 -11.734 1.00 96.50 91 PHE A N 1
ATOM 693 C CA . PHE A 1 91 ? 11.878 -4.395 -12.578 1.00 96.50 91 PHE A CA 1
ATOM 694 C C . PHE A 1 91 ? 12.567 -3.566 -13.657 1.00 96.50 91 PHE A C 1
ATOM 696 O O . PHE A 1 91 ? 11.901 -2.863 -14.414 1.00 96.50 91 PHE A O 1
ATOM 703 N N . LEU A 1 92 ? 13.889 -3.691 -13.741 1.00 94.69 92 LEU A N 1
ATOM 704 C CA . LEU A 1 92 ? 14.749 -3.101 -14.769 1.00 94.69 92 LEU A CA 1
ATOM 705 C C . LEU A 1 92 ? 15.278 -4.158 -15.755 1.00 94.69 92 LEU A C 1
ATOM 707 O O . LEU A 1 92 ? 15.712 -3.812 -16.847 1.00 94.69 92 LEU A O 1
ATOM 711 N N . ASP A 1 93 ? 15.239 -5.443 -15.388 1.00 94.31 93 ASP A N 1
ATOM 712 C CA . ASP A 1 93 ? 15.717 -6.584 -16.187 1.00 94.31 93 ASP A CA 1
ATOM 713 C C . ASP A 1 93 ? 14.605 -7.251 -17.023 1.00 94.31 93 ASP A C 1
ATOM 715 O O . ASP A 1 93 ? 14.568 -8.473 -17.199 1.00 94.31 93 ASP A O 1
ATOM 719 N N . THR A 1 94 ? 13.658 -6.454 -17.511 1.00 94.44 94 THR A N 1
ATOM 720 C CA . THR A 1 94 ? 12.539 -6.936 -18.326 1.00 94.44 94 THR A CA 1
ATOM 721 C C . THR A 1 94 ? 13.002 -7.377 -19.727 1.00 94.44 94 THR A C 1
ATOM 723 O O . THR A 1 94 ? 14.009 -6.881 -20.234 1.00 94.44 94 THR A O 1
ATOM 726 N N . PRO A 1 95 ? 12.279 -8.294 -20.405 1.00 93.06 95 PRO A N 1
ATOM 727 C CA . PRO A 1 95 ? 12.666 -8.780 -21.735 1.00 93.06 95 PRO A CA 1
ATOM 728 C C . PRO A 1 95 ? 12.710 -7.700 -22.825 1.00 93.06 95 PRO A C 1
ATOM 730 O O . PRO A 1 95 ? 13.439 -7.848 -23.800 1.00 93.06 95 PRO A O 1
ATOM 733 N N . ASP A 1 96 ? 11.915 -6.638 -22.677 1.00 91.06 96 ASP A N 1
ATOM 734 C CA . ASP A 1 96 ? 11.843 -5.491 -23.589 1.00 91.06 96 ASP A CA 1
ATOM 735 C C . ASP A 1 96 ? 12.782 -4.341 -23.175 1.00 91.06 96 ASP A C 1
ATOM 737 O O . ASP A 1 96 ? 12.779 -3.279 -23.804 1.00 91.06 96 ASP A O 1
ATOM 741 N N . SER A 1 97 ? 13.583 -4.539 -22.119 1.00 88.31 97 SER A N 1
ATOM 742 C CA . SER A 1 97 ? 14.429 -3.516 -21.493 1.00 88.31 97 SER A CA 1
ATOM 743 C C . SER A 1 97 ? 13.657 -2.253 -21.088 1.00 88.31 97 SER A C 1
ATOM 745 O O . SER A 1 97 ? 14.254 -1.186 -20.936 1.00 88.31 97 SER A O 1
ATOM 747 N N . GLN A 1 98 ? 12.328 -2.345 -20.944 1.00 91.81 98 GLN A N 1
ATOM 748 C CA . GLN A 1 98 ? 11.491 -1.258 -20.452 1.00 91.81 98 GLN A CA 1
ATOM 749 C C . GLN A 1 98 ? 11.146 -1.490 -18.980 1.00 91.81 98 GLN A C 1
ATOM 751 O O . GLN A 1 98 ? 10.552 -2.521 -18.652 1.00 91.81 98 GLN A O 1
ATOM 756 N N . PRO A 1 99 ? 11.464 -0.538 -18.091 1.00 93.69 99 PRO A N 1
ATOM 757 C CA . PRO A 1 99 ? 11.123 -0.643 -16.684 1.00 93.69 99 PRO A CA 1
ATOM 758 C C . PRO A 1 99 ? 9.624 -0.834 -16.470 1.00 93.69 99 PRO A C 1
ATOM 760 O O . PRO A 1 99 ? 8.803 -0.145 -17.086 1.00 93.69 99 PRO A O 1
ATOM 763 N N . ILE A 1 100 ? 9.271 -1.713 -15.538 1.00 96.06 100 ILE A N 1
ATOM 764 C CA . ILE A 1 100 ? 7.895 -1.845 -15.054 1.00 96.06 100 ILE A CA 1
ATOM 765 C C . ILE A 1 100 ? 7.876 -1.874 -13.535 1.00 96.06 100 ILE A C 1
ATOM 767 O O . ILE A 1 100 ? 8.785 -2.421 -12.914 1.00 96.06 100 ILE A O 1
ATOM 771 N N . ILE A 1 101 ? 6.803 -1.376 -12.936 1.00 97.44 101 ILE A N 1
ATOM 772 C CA . ILE A 1 101 ? 6.511 -1.642 -11.529 1.00 97.44 101 ILE A CA 1
ATOM 773 C C . ILE A 1 101 ? 5.391 -2.665 -11.485 1.00 97.44 101 ILE A C 1
ATOM 775 O O . ILE A 1 101 ? 4.359 -2.480 -12.125 1.00 97.44 101 ILE A O 1
ATOM 779 N N . ARG A 1 102 ? 5.580 -3.750 -10.740 1.00 97.94 102 ARG A N 1
ATOM 780 C CA . ARG A 1 102 ? 4.504 -4.706 -10.488 1.00 97.94 102 ARG A CA 1
ATOM 781 C C . ARG A 1 102 ? 4.216 -4.761 -9.002 1.00 97.94 102 ARG A C 1
ATOM 783 O O . ARG A 1 102 ? 5.111 -5.095 -8.227 1.00 97.94 102 ARG A O 1
ATOM 790 N N . PHE A 1 103 ? 2.970 -4.485 -8.644 1.00 98.38 103 PHE A N 1
ATOM 791 C CA . PHE A 1 103 ? 2.466 -4.560 -7.280 1.00 98.38 103 PHE A CA 1
ATOM 792 C C . PHE A 1 103 ? 1.528 -5.749 -7.116 1.00 98.38 103 PHE A C 1
ATOM 794 O O . PHE A 1 103 ? 0.797 -6.102 -8.042 1.00 98.38 103 PHE A O 1
ATOM 801 N N . LEU A 1 104 ? 1.525 -6.330 -5.921 1.00 98.50 104 LEU A N 1
ATOM 802 C CA . LEU A 1 104 ? 0.321 -6.920 -5.364 1.00 98.50 104 LEU A CA 1
ATOM 803 C C . LEU A 1 104 ? -0.380 -5.814 -4.565 1.00 98.50 104 LEU A C 1
ATOM 805 O O . LEU A 1 104 ? 0.190 -5.252 -3.629 1.00 98.50 104 LEU A O 1
ATOM 809 N N . HIS A 1 105 ? -1.580 -5.459 -4.998 1.00 97.88 105 HIS A N 1
ATOM 810 C CA . HIS A 1 105 ? -2.444 -4.447 -4.409 1.00 97.88 105 HIS A CA 1
ATOM 811 C C . HIS A 1 105 ? -3.437 -5.124 -3.472 1.00 97.88 105 HIS A C 1
ATOM 813 O O . HIS A 1 105 ? -4.041 -6.118 -3.852 1.00 97.88 105 HIS A O 1
ATOM 819 N N . GLY A 1 106 ? -3.587 -4.592 -2.263 1.00 97.88 106 GLY A N 1
ATOM 820 C CA . GLY A 1 106 ? -4.669 -4.888 -1.335 1.00 97.88 106 GLY A CA 1
ATOM 821 C C . GLY A 1 106 ? -5.506 -3.632 -1.104 1.00 97.88 106 GLY A C 1
ATOM 822 O O . GLY A 1 106 ? -5.072 -2.717 -0.399 1.00 97.88 106 GLY A O 1
ATOM 823 N N . LEU A 1 107 ? -6.702 -3.580 -1.690 1.00 97.62 107 LEU A N 1
ATOM 824 C CA . LEU A 1 107 ? -7.705 -2.558 -1.396 1.00 97.62 107 LEU A CA 1
ATOM 825 C C . LEU A 1 107 ? -8.407 -2.904 -0.083 1.00 97.62 107 LEU A C 1
ATOM 827 O O . LEU A 1 107 ? -9.167 -3.867 -0.018 1.00 97.62 107 LEU A O 1
ATOM 831 N N . VAL A 1 108 ? -8.167 -2.102 0.949 1.00 97.88 108 VAL A N 1
ATOM 832 C CA . VAL A 1 108 ? -8.782 -2.230 2.270 1.00 97.88 108 VAL A CA 1
ATOM 833 C C . VAL A 1 108 ? -10.094 -1.450 2.265 1.00 97.88 108 VAL A C 1
ATOM 835 O O . VAL A 1 108 ? -10.126 -0.247 2.533 1.00 97.88 108 VAL A O 1
ATOM 838 N N . ALA A 1 109 ? -11.185 -2.141 1.943 1.00 96.88 109 ALA A N 1
ATOM 839 C CA . ALA A 1 109 ? -12.522 -1.567 1.952 1.00 96.88 109 ALA A CA 1
ATOM 840 C C . ALA A 1 109 ? -13.169 -1.763 3.329 1.00 96.88 109 ALA A C 1
ATOM 842 O O . ALA A 1 109 ? -13.628 -2.856 3.660 1.00 96.88 109 ALA A O 1
ATOM 843 N N . SER A 1 110 ? -13.191 -0.712 4.149 1.00 95.81 110 SER A N 1
ATOM 844 C CA . SER A 1 110 ? -13.846 -0.689 5.472 1.00 95.81 110 SER A CA 1
ATOM 845 C C . SER A 1 110 ? -15.360 -0.478 5.389 1.00 95.81 110 SER A C 1
ATOM 847 O O . SER A 1 110 ? -16.081 -0.765 6.343 1.00 95.81 110 SER A O 1
ATOM 849 N N . THR A 1 111 ? -15.853 -0.038 4.233 1.00 95.25 111 THR A N 1
ATOM 850 C CA . THR A 1 111 ? -17.270 0.204 3.948 1.00 95.25 111 THR A CA 1
ATOM 851 C C . THR A 1 111 ? -17.667 -0.465 2.628 1.00 95.25 111 THR A C 1
ATOM 853 O O . THR A 1 111 ? -16.858 -0.525 1.700 1.00 95.25 111 THR A O 1
ATOM 856 N N . PRO A 1 112 ? -18.903 -0.970 2.490 1.00 94.12 112 PRO A N 1
ATOM 857 C CA . PRO A 1 112 ? -19.428 -1.375 1.191 1.00 94.12 112 PRO A CA 1
ATOM 858 C C . PRO A 1 112 ? -19.650 -0.168 0.270 1.00 94.12 112 PRO A C 1
ATOM 860 O O . PRO A 1 112 ? -20.051 0.903 0.723 1.00 94.12 112 PRO A O 1
ATOM 863 N N . PHE A 1 113 ? -19.471 -0.368 -1.033 1.00 93.94 113 PHE A N 1
ATOM 864 C CA . PHE A 1 113 ? -19.831 0.595 -2.068 1.00 93.94 113 PHE A CA 1
ATOM 865 C C . PHE A 1 113 ? -20.375 -0.139 -3.296 1.00 93.94 113 PHE A C 1
ATOM 867 O O . PHE A 1 113 ? -19.634 -0.641 -4.140 1.00 93.94 113 PHE A O 1
ATOM 874 N N . GLU A 1 114 ? -21.701 -0.221 -3.380 1.00 92.38 114 GLU A N 1
ATOM 875 C CA . GLU A 1 114 ? -22.386 -1.009 -4.408 1.00 92.38 114 GLU A CA 1
ATOM 876 C C . GLU A 1 114 ? -22.133 -0.494 -5.830 1.00 92.38 114 GLU A C 1
ATOM 878 O O . GLU A 1 114 ? -21.995 -1.304 -6.743 1.00 92.38 114 GLU A O 1
ATOM 883 N N . ALA A 1 115 ? -21.986 0.826 -6.012 1.00 88.94 115 ALA A N 1
ATOM 884 C CA . ALA A 1 115 ? -21.746 1.437 -7.323 1.00 88.94 115 ALA A CA 1
ATOM 885 C C . ALA A 1 115 ? -20.443 0.966 -7.997 1.00 88.94 115 ALA A C 1
ATOM 887 O O . ALA A 1 115 ? -20.297 1.110 -9.207 1.00 88.94 115 ALA A O 1
ATOM 888 N N . VAL A 1 116 ? -19.515 0.395 -7.222 1.00 90.06 116 VAL A N 1
ATOM 889 C CA . VAL A 1 116 ? -18.249 -0.182 -7.704 1.00 90.06 116 VAL A CA 1
ATOM 890 C C . VAL A 1 116 ? -18.122 -1.667 -7.343 1.00 90.06 116 VAL A C 1
ATOM 892 O O . VAL A 1 116 ? -17.027 -2.211 -7.289 1.00 90.06 116 VAL A O 1
ATOM 895 N N . GLU A 1 117 ? -19.252 -2.324 -7.067 1.00 92.25 117 GLU A N 1
ATOM 896 C CA . GLU A 1 117 ? -19.374 -3.760 -6.776 1.00 92.25 117 GLU A CA 1
ATOM 897 C C . GLU A 1 117 ? -18.645 -4.261 -5.512 1.00 92.25 117 GLU A C 1
ATOM 899 O O . GLU A 1 117 ? -18.617 -5.464 -5.231 1.00 92.25 117 GLU A O 1
ATOM 904 N N . THR A 1 118 ? -18.161 -3.355 -4.663 1.00 93.00 118 THR A N 1
ATOM 905 C CA . THR A 1 118 ? -17.596 -3.683 -3.348 1.00 93.00 118 THR A CA 1
ATOM 906 C C . THR A 1 118 ? -18.723 -3.953 -2.352 1.00 93.00 118 THR A C 1
ATOM 908 O O . THR A 1 118 ? -19.158 -3.078 -1.607 1.00 93.00 118 THR A O 1
ATOM 911 N N . ARG A 1 119 ? -19.249 -5.182 -2.336 1.00 92.50 119 ARG A N 1
ATOM 912 C CA . ARG A 1 119 ? -20.462 -5.531 -1.560 1.00 92.50 119 ARG A CA 1
ATOM 913 C C . ARG A 1 119 ? -20.235 -5.761 -0.068 1.00 92.50 119 ARG A C 1
ATOM 915 O O . ARG A 1 119 ? -21.192 -5.752 0.702 1.00 92.50 119 ARG A O 1
ATOM 922 N N . ARG A 1 120 ? -18.998 -6.026 0.346 1.00 93.38 120 ARG A N 1
ATOM 923 C CA . ARG A 1 120 ? -18.650 -6.295 1.748 1.00 93.38 120 ARG A CA 1
ATOM 924 C C . ARG A 1 120 ? -17.321 -5.662 2.116 1.00 93.38 120 ARG A C 1
ATOM 926 O O . ARG A 1 120 ? -16.462 -5.495 1.250 1.00 93.38 120 ARG A O 1
ATOM 933 N N . CYS A 1 121 ? -17.140 -5.400 3.404 1.00 94.12 121 CYS A N 1
ATOM 934 C CA . CYS A 1 121 ? -15.839 -5.020 3.929 1.00 94.12 121 CYS A CA 1
ATOM 935 C C . CYS A 1 121 ? -14.834 -6.161 3.715 1.00 94.12 121 CYS A C 1
ATOM 937 O O . CYS A 1 121 ? -15.192 -7.342 3.803 1.00 94.12 121 CYS A O 1
ATOM 939 N N . GLY A 1 122 ? -13.585 -5.820 3.418 1.00 95.44 122 GLY A N 1
ATOM 940 C CA . GLY A 1 122 ? -12.534 -6.804 3.181 1.00 95.44 122 GLY A CA 1
ATOM 941 C C . GLY A 1 122 ? -11.308 -6.224 2.487 1.00 95.44 122 GLY A C 1
ATOM 942 O O . GLY A 1 122 ? -11.314 -5.074 2.050 1.00 95.44 122 GLY A O 1
ATOM 943 N N . VAL A 1 123 ? -10.264 -7.047 2.390 1.00 97.12 123 VAL A N 1
ATOM 944 C CA . VAL A 1 123 ? -9.072 -6.750 1.593 1.00 97.12 123 VAL A CA 1
ATOM 945 C C . VAL A 1 123 ? -9.229 -7.421 0.229 1.00 97.12 123 VAL A C 1
ATOM 947 O O . VAL A 1 123 ? -9.267 -8.649 0.135 1.00 97.12 123 VAL A O 1
ATOM 950 N N . TYR A 1 124 ? -9.375 -6.623 -0.827 1.00 96.25 124 TYR A N 1
ATOM 951 C CA . TYR A 1 124 ? -9.494 -7.101 -2.206 1.00 96.25 124 TYR A CA 1
ATOM 952 C C . TYR A 1 124 ? -8.112 -7.078 -2.852 1.00 96.25 124 TYR A C 1
ATOM 954 O O . TYR A 1 124 ? -7.489 -6.020 -2.927 1.00 96.25 124 TYR A O 1
ATOM 962 N N . ALA A 1 125 ? -7.624 -8.247 -3.269 1.00 94.94 125 ALA A N 1
ATOM 963 C CA . ALA A 1 125 ? -6.261 -8.409 -3.752 1.00 94.94 125 ALA A CA 1
ATOM 964 C C . ALA A 1 125 ? -6.186 -8.551 -5.278 1.00 94.94 125 ALA A C 1
ATOM 966 O O . ALA A 1 125 ? -6.908 -9.360 -5.861 1.00 94.94 125 ALA A O 1
ATOM 967 N N . GLU A 1 126 ? -5.260 -7.830 -5.908 1.00 95.06 126 GLU A N 1
ATOM 968 C CA . GLU A 1 126 ? -5.020 -7.879 -7.354 1.00 95.06 126 GLU A CA 1
ATOM 969 C C . GLU A 1 126 ? -3.543 -7.623 -7.695 1.00 95.06 126 GLU A C 1
ATOM 971 O O . GLU A 1 126 ? -2.824 -6.946 -6.966 1.00 95.06 126 GLU A O 1
ATOM 976 N N . SER A 1 127 ? -3.052 -8.171 -8.810 1.00 96.62 127 SER A N 1
ATOM 977 C CA . SER A 1 127 ? -1.753 -7.772 -9.367 1.00 96.62 127 SER A CA 1
ATOM 978 C C . SER A 1 127 ? -1.921 -6.583 -10.307 1.00 96.62 127 SER A C 1
ATOM 980 O O . SER A 1 127 ? -2.579 -6.742 -11.323 1.00 96.62 127 SER A O 1
ATOM 982 N N . LEU A 1 128 ? -1.237 -5.469 -10.045 1.00 96.88 128 LEU A N 1
ATOM 983 C CA . LEU A 1 128 ? -1.218 -4.302 -10.934 1.00 96.88 128 LEU A CA 1
ATOM 984 C C . LEU A 1 128 ? 0.143 -4.162 -11.614 1.00 96.88 128 LEU A C 1
ATOM 986 O O . LEU A 1 128 ? 1.185 -4.296 -10.959 1.00 96.88 128 LEU A O 1
ATOM 990 N N . THR A 1 129 ? 0.151 -3.866 -12.916 1.00 97.44 129 THR A N 1
ATOM 991 C CA . THR A 1 129 ? 1.393 -3.642 -13.670 1.00 97.44 129 THR A CA 1
ATOM 992 C C . THR A 1 129 ? 1.444 -2.238 -14.241 1.00 97.44 129 THR A C 1
ATOM 994 O O . THR A 1 129 ? 0.732 -1.901 -15.177 1.00 97.44 129 THR A O 1
ATOM 997 N N . PHE A 1 130 ? 2.379 -1.442 -13.743 1.00 97.19 130 PHE A N 1
ATOM 998 C CA . PHE A 1 130 ? 2.592 -0.077 -14.177 1.00 97.19 130 PHE A CA 1
ATOM 999 C C . PHE A 1 130 ? 3.759 0.031 -15.157 1.00 97.19 130 PHE A C 1
ATOM 1001 O O . PHE A 1 130 ? 4.850 -0.496 -14.925 1.00 97.19 130 PHE A O 1
ATOM 1008 N N . ARG A 1 131 ? 3.542 0.778 -16.238 1.00 95.75 131 ARG A N 1
ATOM 1009 C CA . ARG A 1 131 ? 4.546 1.103 -17.256 1.00 95.75 131 ARG A CA 1
ATOM 1010 C C . ARG A 1 131 ? 4.768 2.601 -17.309 1.00 95.75 131 ARG A C 1
ATOM 1012 O O . ARG A 1 131 ? 3.847 3.378 -17.071 1.00 95.75 131 ARG A O 1
ATOM 1019 N N . ARG A 1 132 ? 5.990 3.017 -17.627 1.00 93.31 132 ARG A N 1
ATOM 1020 C CA . ARG A 1 132 ? 6.335 4.438 -17.693 1.00 93.31 132 ARG A CA 1
ATOM 1021 C C . ARG A 1 132 ? 5.515 5.144 -18.775 1.00 93.31 132 ARG A C 1
ATOM 1023 O O . ARG A 1 132 ? 5.416 4.654 -19.897 1.00 93.31 132 ARG A O 1
ATOM 1030 N N . VAL A 1 133 ? 4.954 6.304 -18.447 1.00 90.75 133 VAL A N 1
ATOM 1031 C CA . VAL A 1 133 ? 4.252 7.157 -19.416 1.00 90.75 133 VAL A CA 1
ATOM 1032 C C . VAL A 1 133 ? 5.293 7.861 -20.288 1.00 90.75 133 VAL A C 1
ATOM 1034 O O . VAL A 1 133 ? 6.182 8.546 -19.776 1.00 90.75 133 VAL A O 1
ATOM 1037 N N . THR A 1 134 ? 5.215 7.690 -21.607 1.00 77.25 134 THR A N 1
ATOM 1038 C CA . THR A 1 134 ? 6.113 8.372 -22.552 1.00 77.25 134 THR A CA 1
ATOM 1039 C C . THR A 1 134 ? 5.713 9.837 -22.752 1.00 77.25 134 THR A C 1
ATOM 1041 O O . THR A 1 134 ? 4.541 10.193 -22.650 1.00 77.25 134 THR A O 1
ATOM 1044 N N . SER A 1 135 ? 6.682 10.696 -23.080 1.00 58.25 135 SER A N 1
ATOM 1045 C CA . SER A 1 135 ? 6.544 12.163 -23.140 1.00 58.25 135 SER A CA 1
ATOM 1046 C C . SER A 1 135 ? 5.438 12.709 -24.057 1.00 58.25 135 SER A C 1
ATOM 1048 O O . SER A 1 135 ? 5.032 13.850 -23.870 1.00 58.25 135 SER A O 1
ATOM 1050 N N . HIS A 1 136 ? 4.906 11.926 -25.002 1.00 50.19 136 HIS A N 1
ATOM 1051 C CA . HIS A 1 136 ? 3.784 12.338 -25.862 1.00 50.19 136 HIS A CA 1
ATOM 1052 C C . HIS A 1 136 ? 2.424 12.441 -25.145 1.00 50.19 136 HIS A C 1
ATOM 1054 O O . HIS A 1 136 ? 1.488 13.002 -25.701 1.00 50.19 136 HIS A O 1
ATOM 1060 N N . GLU A 1 137 ? 2.315 11.957 -23.907 1.00 50.53 137 GLU A N 1
ATOM 1061 C CA . GLU A 1 137 ? 1.081 11.997 -23.104 1.00 50.53 137 GLU A CA 1
ATOM 1062 C C . GLU A 1 137 ? 1.233 12.854 -21.834 1.00 50.53 137 GLU A C 1
ATOM 1064 O O . GLU A 1 137 ? 0.362 12.883 -20.962 1.00 50.53 137 GLU A O 1
ATOM 1069 N N . ALA A 1 138 ? 2.365 13.553 -21.706 1.00 45.78 138 ALA A N 1
ATOM 1070 C CA . ALA A 1 138 ? 2.728 14.336 -20.534 1.00 45.78 138 ALA A CA 1
ATOM 1071 C C . ALA A 1 138 ? 2.033 15.709 -20.531 1.00 45.78 138 ALA A C 1
ATOM 1073 O O . ALA A 1 138 ? 2.681 16.751 -20.535 1.00 45.78 138 ALA A O 1
ATOM 1074 N N . GLY A 1 139 ? 0.699 15.719 -20.487 1.00 43.12 139 GLY A N 1
ATOM 1075 C CA . GLY A 1 139 ? -0.028 16.866 -19.947 1.00 43.12 139 GLY A CA 1
ATOM 1076 C C . GLY A 1 139 ? 0.417 17.058 -18.497 1.00 43.12 139 GLY A C 1
ATOM 1077 O O . GLY A 1 139 ? 0.169 16.190 -17.656 1.00 43.12 139 GLY A O 1
ATOM 1078 N N . LEU A 1 140 ? 1.184 18.120 -18.251 1.00 42.00 140 LEU A N 1
ATOM 1079 C CA . LEU A 1 140 ? 1.785 18.465 -16.967 1.00 42.00 140 LEU A CA 1
ATOM 1080 C C . LEU A 1 140 ? 0.689 18.905 -15.994 1.00 42.00 140 LEU A C 1
ATOM 1082 O O . LEU A 1 140 ? 0.154 20.001 -16.117 1.00 42.00 140 LEU A O 1
ATOM 1086 N N . VAL A 1 141 ? 0.389 18.066 -15.007 1.00 41.69 141 VAL A N 1
ATOM 1087 C CA . VAL A 1 141 ? -0.118 18.555 -13.726 1.00 41.69 141 VAL A CA 1
ATOM 1088 C C . VAL A 1 141 ? 1.063 18.463 -12.783 1.00 41.69 141 VAL A C 1
ATOM 1090 O O . VAL A 1 141 ? 1.508 17.365 -12.457 1.00 41.69 141 VAL A O 1
ATOM 1093 N N . THR A 1 142 ? 1.621 19.613 -12.426 1.00 38.34 142 THR A N 1
ATOM 1094 C CA . THR A 1 142 ? 2.545 19.736 -11.301 1.00 38.34 142 THR A CA 1
ATOM 1095 C C . THR A 1 142 ? 1.668 19.794 -10.054 1.00 38.34 142 THR A C 1
ATOM 1097 O O . THR A 1 142 ? 0.924 20.767 -9.919 1.00 38.34 142 THR A O 1
ATOM 1100 N N . PRO A 1 143 ? 1.653 18.782 -9.176 1.00 45.78 143 PRO A N 1
ATOM 1101 C CA . PRO A 1 143 ? 0.949 18.916 -7.915 1.00 45.78 143 PRO A CA 1
ATOM 1102 C C . PRO A 1 143 ? 1.773 19.770 -6.954 1.00 45.78 143 PRO A C 1
ATOM 1104 O O . PRO A 1 143 ? 3.005 19.793 -7.005 1.00 45.78 143 PRO A O 1
ATOM 1107 N N . GLU A 1 144 ? 1.049 20.502 -6.114 1.00 39.50 144 GLU A N 1
ATOM 1108 C CA . GLU A 1 144 ? 1.588 21.330 -5.045 1.00 39.50 144 GLU A CA 1
ATOM 1109 C C . GLU A 1 144 ? 2.556 20.524 -4.177 1.00 39.50 144 GLU A C 1
ATOM 1111 O O . GLU A 1 144 ? 2.331 19.352 -3.873 1.00 39.50 144 GLU A O 1
ATOM 1116 N N . HIS A 1 145 ? 3.656 21.173 -3.802 1.00 36.94 145 HIS A N 1
ATOM 1117 C CA . HIS A 1 145 ? 4.566 20.696 -2.776 1.00 36.94 145 HIS A CA 1
ATOM 1118 C C . HIS A 1 145 ? 3.740 20.365 -1.528 1.00 36.94 145 HIS A C 1
ATOM 1120 O O . HIS A 1 145 ? 3.182 21.265 -0.901 1.00 36.94 145 HIS A O 1
ATOM 1126 N N . PHE A 1 146 ? 3.610 19.078 -1.205 1.00 42.31 146 PHE A N 1
ATOM 1127 C CA . PHE A 1 146 ? 3.076 18.687 0.090 1.00 42.31 146 PHE A CA 1
ATOM 1128 C C . PHE A 1 146 ? 4.109 19.128 1.123 1.00 42.31 146 PHE A C 1
ATOM 1130 O O . PHE A 1 146 ? 5.281 18.796 0.940 1.00 42.31 146 PHE A O 1
ATOM 1137 N N . PRO A 1 147 ? 3.720 19.915 2.138 1.00 36.00 147 PRO A N 1
ATOM 1138 C CA . PRO A 1 147 ? 4.658 20.330 3.159 1.00 36.00 147 PRO A CA 1
ATOM 1139 C C . PRO A 1 147 ? 5.215 19.080 3.840 1.00 36.00 147 PRO A C 1
ATOM 1141 O O . PRO A 1 147 ? 4.502 18.368 4.547 1.00 36.00 147 PRO A O 1
ATOM 1144 N N . ASP A 1 148 ? 6.497 18.824 3.598 1.00 37.84 148 ASP A N 1
ATOM 1145 C CA . ASP A 1 148 ? 7.339 18.175 4.585 1.00 37.84 148 ASP A CA 1
ATOM 1146 C C . ASP A 1 148 ? 7.305 19.096 5.827 1.00 37.84 148 ASP A C 1
ATOM 1148 O O . ASP A 1 148 ? 7.449 20.310 5.685 1.00 37.84 148 ASP A O 1
ATOM 1152 N N . ASP A 1 149 ? 7.064 18.534 7.015 1.00 36.09 149 ASP A N 1
ATOM 1153 C CA . ASP A 1 149 ? 7.281 19.151 8.346 1.00 36.09 149 ASP A CA 1
ATOM 1154 C C . ASP A 1 149 ? 6.113 19.647 9.232 1.00 36.09 149 ASP A C 1
ATOM 1156 O O . ASP A 1 149 ? 6.404 20.218 10.278 1.00 36.09 149 ASP A O 1
ATOM 1160 N N . ASP A 1 150 ? 4.830 19.334 8.996 1.00 38.03 150 ASP A N 1
ATOM 1161 C CA . ASP A 1 150 ? 3.762 19.709 9.967 1.00 38.03 150 ASP A CA 1
ATOM 1162 C C . ASP A 1 150 ? 2.898 18.548 10.516 1.00 38.03 150 ASP A C 1
ATOM 1164 O O . ASP A 1 150 ? 1.737 18.726 10.886 1.00 38.03 150 ASP A O 1
ATOM 1168 N N . LEU A 1 151 ? 3.472 17.350 10.701 1.00 47.19 151 LEU A N 1
ATOM 1169 C CA . LEU A 1 151 ? 2.882 16.330 11.593 1.00 47.19 151 LEU A CA 1
ATOM 1170 C C . LEU A 1 151 ? 3.224 16.627 13.061 1.00 47.19 151 LEU A C 1
ATOM 1172 O O . LEU A 1 151 ? 3.891 15.851 13.745 1.00 47.19 151 LEU A O 1
ATOM 1176 N N . ALA A 1 152 ? 2.786 17.778 13.560 1.00 44.78 152 ALA A N 1
ATOM 1177 C CA . ALA A 1 152 ? 2.941 18.121 14.964 1.00 44.78 152 ALA A CA 1
ATOM 1178 C C . ALA A 1 152 ? 1.848 19.091 15.412 1.00 44.78 152 ALA A C 1
ATOM 1180 O O . ALA A 1 152 ? 2.122 20.274 15.550 1.00 44.78 152 ALA A O 1
ATOM 1181 N N . LEU A 1 153 ? 0.629 18.588 15.661 1.00 40.06 153 LEU A N 1
ATOM 1182 C CA . LEU A 1 153 ? -0.288 19.052 16.723 1.00 40.06 153 LEU A CA 1
ATOM 1183 C C . LEU A 1 153 ? -1.615 18.266 16.665 1.00 40.06 153 LEU A C 1
ATOM 1185 O O . LEU A 1 153 ? -2.354 18.353 15.691 1.00 40.06 153 LEU A O 1
ATOM 1189 N N . GLY A 1 154 ? -1.939 17.523 17.732 1.00 52.91 154 GLY A N 1
ATOM 1190 C CA . GLY A 1 154 ? -3.241 16.850 17.892 1.00 52.91 154 GLY A CA 1
ATOM 1191 C C . GLY A 1 154 ? -3.328 15.401 17.395 1.00 52.91 154 GLY A C 1
ATOM 1192 O O . GLY A 1 154 ? -4.433 14.884 17.252 1.00 52.91 154 GLY A O 1
ATOM 1193 N N . SER A 1 155 ? -2.197 14.743 17.134 1.00 69.44 155 SER A N 1
ATOM 1194 C CA . SER A 1 155 ? -2.166 13.366 16.631 1.00 69.44 155 SE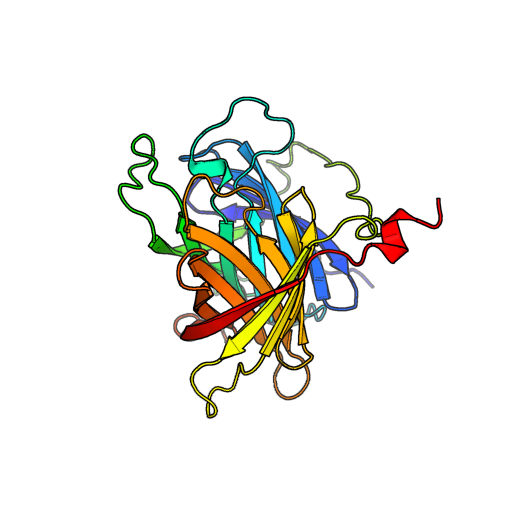R A CA 1
ATOM 1195 C C . SER A 1 155 ? -2.585 12.351 17.698 1.00 69.44 155 SER A C 1
ATOM 1197 O O . SER A 1 155 ? -1.997 12.302 18.782 1.00 69.44 155 SER A O 1
ATOM 1199 N N . ALA A 1 156 ? -3.566 11.510 17.377 1.00 85.12 156 ALA A N 1
ATOM 1200 C CA . ALA A 1 156 ? -3.872 10.323 18.165 1.00 85.12 156 ALA A CA 1
ATOM 1201 C C . ALA A 1 156 ? -2.758 9.284 17.973 1.00 85.12 156 ALA A C 1
ATOM 1203 O O . ALA A 1 156 ? -2.086 9.254 16.937 1.00 85.12 156 ALA A O 1
ATOM 1204 N N . ARG A 1 157 ? -2.534 8.432 18.975 1.00 90.62 157 ARG A N 1
ATOM 1205 C CA . ARG A 1 157 ? -1.523 7.369 18.915 1.00 90.62 157 ARG A CA 1
ATOM 1206 C C . ARG A 1 157 ? -2.179 6.009 19.072 1.00 90.62 157 ARG A C 1
ATOM 1208 O O . ARG A 1 157 ? -3.022 5.826 19.945 1.00 90.62 157 ARG A O 1
ATOM 1215 N N . ALA A 1 158 ? -1.747 5.049 18.268 1.00 91.00 158 ALA A N 1
ATOM 1216 C CA . ALA A 1 158 ? -2.162 3.660 18.367 1.00 91.00 158 ALA A CA 1
ATOM 1217 C C . ALA A 1 158 ? -0.938 2.758 18.529 1.00 91.00 158 ALA A C 1
ATOM 1219 O O . ALA A 1 158 ? 0.063 2.895 17.821 1.00 91.00 158 ALA A O 1
ATOM 1220 N N . ILE A 1 159 ? -1.035 1.827 19.475 1.00 92.56 159 ILE A N 1
ATOM 1221 C CA . ILE A 1 159 ? -0.027 0.804 19.735 1.00 92.56 159 ILE A CA 1
ATOM 1222 C C . ILE A 1 159 ? -0.679 -0.555 19.517 1.00 92.56 159 ILE A C 1
ATOM 1224 O O . ILE A 1 159 ? -1.679 -0.890 20.143 1.00 92.56 159 ILE A O 1
ATOM 1228 N N . LEU A 1 160 ? -0.102 -1.337 18.620 1.00 94.00 160 LEU A N 1
ATOM 1229 C CA . LEU A 1 160 ? -0.542 -2.668 18.239 1.00 94.00 160 LEU A CA 1
ATOM 1230 C C . LEU A 1 160 ? 0.496 -3.671 18.730 1.00 94.00 160 LEU A C 1
ATOM 1232 O O . LEU A 1 160 ? 1.653 -3.632 18.306 1.00 94.00 160 LEU A O 1
ATOM 1236 N N . VAL A 1 161 ? 0.071 -4.581 19.601 1.00 94.00 161 VAL A N 1
ATOM 1237 C CA . VAL A 1 161 ? 0.907 -5.657 20.147 1.00 94.00 161 VAL A CA 1
ATOM 1238 C C . VAL A 1 161 ? 0.421 -6.983 19.586 1.00 94.00 161 VAL A C 1
ATOM 1240 O O . VAL A 1 161 ? -0.757 -7.317 19.713 1.00 94.00 161 VAL A O 1
ATOM 1243 N N . ASN A 1 162 ? 1.314 -7.732 18.946 1.00 93.56 162 ASN A N 1
ATOM 1244 C CA . ASN A 1 162 ? 0.960 -8.991 18.303 1.00 93.56 162 ASN A CA 1
ATOM 1245 C C . ASN A 1 162 ? 0.505 -10.026 19.336 1.00 93.56 162 ASN A C 1
ATOM 1247 O O . ASN A 1 162 ? 1.109 -10.163 20.403 1.00 93.56 162 ASN A O 1
ATOM 1251 N N . VAL A 1 163 ? -0.558 -10.761 19.012 1.00 94.06 163 VAL A N 1
ATOM 1252 C CA . VAL A 1 163 ? -1.082 -11.830 19.874 1.00 94.06 163 VAL A CA 1
ATOM 1253 C C . VAL A 1 163 ? -0.175 -13.062 19.886 1.00 94.06 163 VAL A C 1
ATOM 1255 O O . VAL A 1 163 ? -0.204 -13.825 20.851 1.00 94.06 163 VAL A O 1
ATOM 1258 N N . ASP A 1 164 ? 0.622 -13.260 18.834 1.00 91.25 164 ASP A N 1
ATOM 1259 C CA . ASP A 1 164 ? 1.626 -14.313 18.744 1.00 91.25 164 ASP A CA 1
ATOM 1260 C C . ASP A 1 164 ? 3.009 -13.779 19.175 1.00 91.25 164 ASP A C 1
ATOM 1262 O O . ASP A 1 164 ? 3.639 -12.998 18.452 1.00 91.25 164 ASP A O 1
ATOM 1266 N N . PRO A 1 165 ? 3.549 -14.220 20.327 1.00 87.06 165 PRO A N 1
ATOM 1267 C CA . PRO A 1 165 ? 4.866 -13.789 20.795 1.00 87.06 165 PRO A CA 1
ATOM 1268 C C . PRO A 1 165 ? 6.027 -14.264 19.902 1.00 87.06 165 PRO A C 1
ATOM 1270 O O . PRO A 1 165 ? 7.140 -13.723 20.010 1.00 87.06 165 PRO A O 1
ATOM 1273 N N . ALA A 1 166 ? 5.793 -15.273 19.053 1.00 88.81 166 ALA A N 1
ATOM 1274 C CA . ALA A 1 166 ? 6.760 -15.793 18.092 1.00 88.81 166 ALA A CA 1
ATOM 1275 C C . ALA A 1 166 ? 6.768 -15.017 16.766 1.00 88.81 166 ALA A C 1
ATOM 1277 O O . ALA A 1 166 ? 7.701 -15.198 15.981 1.00 88.81 166 ALA A O 1
ATOM 1278 N N . SER A 1 167 ? 5.786 -14.138 16.529 1.00 88.19 167 SER A N 1
ATOM 1279 C CA . SER A 1 167 ? 5.742 -13.334 15.311 1.00 88.19 167 SER A CA 1
ATOM 1280 C C . SER A 1 167 ? 6.989 -12.463 15.177 1.00 88.19 167 SER A C 1
ATOM 1282 O O . SER A 1 167 ? 7.533 -11.921 16.151 1.00 88.19 167 SER A O 1
ATOM 1284 N N . ASN A 1 168 ? 7.427 -12.292 13.931 1.00 84.19 168 ASN A N 1
ATOM 1285 C CA . ASN A 1 168 ? 8.476 -11.340 13.606 1.00 84.19 168 ASN A CA 1
ATOM 1286 C C . ASN A 1 168 ? 7.993 -9.898 13.780 1.00 84.19 168 ASN A C 1
ATOM 1288 O O . ASN A 1 168 ? 8.837 -9.034 13.965 1.00 84.19 168 ASN A O 1
ATOM 1292 N N . TYR A 1 169 ? 6.681 -9.632 13.770 1.00 87.12 169 TYR A N 1
ATOM 1293 C CA . TYR A 1 169 ? 6.059 -8.303 13.828 1.00 87.12 169 TYR A CA 1
ATOM 1294 C C . TYR A 1 169 ? 5.382 -8.076 15.168 1.00 87.12 169 TYR A C 1
ATOM 1296 O O . TYR A 1 169 ? 4.164 -8.134 15.272 1.00 87.12 169 TYR A O 1
ATOM 1304 N N . LYS A 1 170 ? 6.187 -7.846 16.209 1.00 87.06 170 LYS A N 1
ATOM 1305 C CA . LYS A 1 170 ? 5.709 -7.854 17.598 1.00 87.06 170 LYS A CA 1
ATOM 1306 C C . LYS A 1 170 ? 4.971 -6.586 17.983 1.00 87.06 170 LYS A C 1
ATOM 1308 O O . LYS A 1 170 ? 3.974 -6.664 18.689 1.00 87.06 170 LYS A O 1
ATOM 1313 N N . ASN A 1 171 ? 5.488 -5.437 17.551 1.00 90.31 171 ASN A N 1
ATOM 1314 C CA . ASN A 1 171 ? 4.954 -4.135 17.930 1.00 90.31 171 ASN A CA 1
ATOM 1315 C C . ASN A 1 171 ? 4.890 -3.206 16.720 1.00 90.31 171 ASN A C 1
ATOM 1317 O O . ASN A 1 171 ? 5.894 -3.026 16.019 1.00 90.31 171 ASN A O 1
ATOM 1321 N N . VAL A 1 172 ? 3.725 -2.594 16.534 1.00 92.31 172 VAL A N 1
ATOM 1322 C CA . VAL A 1 172 ? 3.479 -1.505 15.587 1.00 92.31 172 VAL A CA 1
ATOM 1323 C C . VAL A 1 172 ? 3.006 -0.302 16.400 1.00 92.31 172 VAL A C 1
ATOM 1325 O O . VAL A 1 172 ? 2.010 -0.386 17.105 1.00 92.31 172 VAL A O 1
ATOM 1328 N N . ASP A 1 173 ? 3.741 0.801 16.352 1.00 92.25 173 ASP A N 1
ATOM 1329 C CA . ASP A 1 173 ? 3.455 2.012 17.128 1.00 92.25 173 ASP A CA 1
ATOM 1330 C C . ASP A 1 173 ? 3.466 3.203 16.184 1.00 92.25 173 ASP A C 1
ATOM 1332 O O . ASP A 1 173 ? 4.487 3.471 15.547 1.00 92.25 173 ASP A O 1
ATOM 1336 N N . PHE A 1 174 ? 2.333 3.880 16.049 1.00 92.44 174 PHE A N 1
ATOM 1337 C CA . PHE A 1 174 ? 2.194 4.992 15.123 1.00 92.44 174 PHE A CA 1
ATOM 1338 C C . PHE A 1 174 ? 1.284 6.080 15.676 1.00 92.44 174 PHE A C 1
ATOM 1340 O O . PHE A 1 174 ? 0.375 5.845 16.474 1.00 92.44 174 PHE A O 1
ATOM 1347 N N . THR A 1 175 ? 1.540 7.294 15.215 1.00 92.19 175 THR A N 1
ATOM 1348 C CA . THR A 1 175 ? 0.664 8.445 15.387 1.00 92.19 175 THR A CA 1
ATOM 1349 C C . THR A 1 175 ? -0.052 8.730 14.083 1.00 92.19 175 THR A C 1
ATOM 1351 O O . THR A 1 175 ? 0.524 8.520 13.014 1.00 92.19 175 THR A O 1
ATOM 1354 N N . TYR A 1 176 ? -1.272 9.243 14.176 1.00 90.81 176 TYR A N 1
ATOM 1355 C CA . TYR A 1 176 ? -2.033 9.693 13.024 1.00 90.81 176 TYR A CA 1
ATOM 1356 C C . TYR A 1 176 ? -2.779 10.991 13.304 1.00 90.81 176 TYR A C 1
ATOM 1358 O O . TYR A 1 176 ? -3.127 11.290 14.450 1.00 90.81 176 TYR A O 1
ATOM 1366 N N . ASP A 1 177 ? -2.998 11.780 12.260 1.00 88.88 177 ASP A N 1
ATOM 1367 C CA . ASP A 1 177 ? -3.690 13.062 12.346 1.00 88.88 177 ASP A CA 1
ATOM 1368 C C . ASP A 1 177 ? -5.146 12.989 11.844 1.00 88.88 177 ASP A C 1
ATOM 1370 O O . ASP A 1 177 ? -5.667 11.941 11.454 1.00 88.88 177 ASP A O 1
ATOM 1374 N N . VAL A 1 178 ? -5.825 14.137 11.848 1.00 87.19 178 VAL A N 1
ATOM 1375 C CA . VAL A 1 178 ? -7.211 14.273 11.362 1.00 87.19 178 VAL A CA 1
ATOM 1376 C C . VAL A 1 178 ? -7.353 14.074 9.848 1.00 87.19 178 VAL A C 1
ATOM 1378 O O . VAL A 1 178 ? -8.467 13.878 9.350 1.00 87.19 178 VAL A O 1
ATOM 1381 N N . SER A 1 179 ? -6.243 14.148 9.115 1.00 87.62 179 SER A N 1
ATOM 1382 C CA . SER A 1 179 ? -6.161 13.889 7.679 1.00 87.62 179 SER A CA 1
ATOM 1383 C C . SER A 1 179 ? -5.952 12.405 7.383 1.00 87.62 179 SER A C 1
ATOM 1385 O O . SER A 1 179 ? -6.114 12.011 6.226 1.00 87.62 179 SER A O 1
ATOM 1387 N N . GLY A 1 180 ? -5.670 11.594 8.406 1.00 90.88 180 GLY A N 1
ATOM 1388 C CA . GLY A 1 180 ? -5.425 10.162 8.302 1.00 90.88 180 GLY A CA 1
ATOM 1389 C C . GLY A 1 180 ? -3.974 9.812 7.991 1.00 90.88 180 GLY A C 1
ATOM 1390 O O . GLY A 1 180 ? -3.702 8.654 7.700 1.00 90.88 180 GLY A O 1
ATOM 1391 N N . ASP A 1 181 ? -3.045 10.768 8.016 1.00 92.75 181 ASP A N 1
ATOM 1392 C CA . ASP A 1 181 ? -1.632 10.515 7.741 1.00 92.75 181 ASP A CA 1
ATOM 1393 C C . ASP A 1 181 ? -0.977 9.828 8.936 1.00 92.75 181 ASP A C 1
ATOM 1395 O O . ASP A 1 181 ? -1.062 10.316 10.062 1.00 92.75 181 ASP A O 1
ATOM 1399 N N . CYS A 1 182 ? -0.309 8.700 8.692 1.00 93.69 182 CYS A N 1
ATOM 1400 C CA . CYS A 1 182 ? 0.356 7.915 9.725 1.00 93.69 182 CYS A CA 1
ATOM 1401 C C . CYS A 1 182 ? 1.876 8.048 9.641 1.00 93.69 182 CYS A C 1
ATOM 1403 O O . CYS A 1 182 ? 2.459 7.913 8.563 1.00 93.69 182 CYS A O 1
ATOM 1405 N N . ILE A 1 183 ? 2.523 8.158 10.801 1.00 93.25 183 ILE A N 1
ATOM 1406 C CA . ILE A 1 183 ? 3.965 7.952 10.964 1.00 93.25 183 ILE A CA 1
ATOM 1407 C C . ILE A 1 183 ? 4.225 7.105 12.205 1.00 93.25 183 ILE A C 1
ATOM 1409 O O . ILE A 1 183 ? 3.618 7.305 13.256 1.00 93.25 183 ILE A O 1
ATOM 1413 N N . GLY A 1 184 ? 5.123 6.134 12.094 1.00 91.69 184 GLY A N 1
ATOM 1414 C CA . GLY A 1 184 ? 5.374 5.213 13.187 1.00 91.69 184 GLY A CA 1
ATOM 1415 C C . GLY A 1 184 ? 6.563 4.302 12.974 1.00 91.69 184 GLY A C 1
ATOM 1416 O O . GLY A 1 184 ? 7.451 4.556 12.155 1.00 91.69 184 GLY A O 1
ATOM 1417 N N . ARG A 1 185 ? 6.582 3.219 13.749 1.00 91.88 185 ARG A N 1
ATOM 1418 C CA . ARG A 1 185 ? 7.593 2.173 13.672 1.00 91.88 185 ARG A CA 1
ATOM 1419 C C . ARG A 1 185 ? 6.991 0.784 13.797 1.00 91.88 185 ARG A C 1
ATOM 1421 O O . ARG A 1 185 ? 6.108 0.551 14.617 1.00 91.88 185 ARG A O 1
ATOM 1428 N N . VAL A 1 186 ? 7.568 -0.158 13.057 1.00 89.25 186 VAL A N 1
ATOM 1429 C CA . VAL A 1 186 ? 7.327 -1.597 13.209 1.00 89.25 186 VAL A CA 1
ATOM 1430 C C . VAL A 1 186 ? 8.641 -2.289 13.530 1.00 89.25 186 VAL A C 1
ATOM 1432 O O . VAL A 1 186 ? 9.561 -2.286 12.715 1.00 89.25 186 VAL A O 1
ATOM 1435 N N . ASN A 1 187 ? 8.766 -2.838 14.741 1.00 83.19 187 ASN A N 1
ATOM 1436 C CA . ASN A 1 187 ? 10.029 -3.383 15.273 1.00 83.19 187 ASN A CA 1
ATOM 1437 C C . ASN A 1 187 ? 11.256 -2.474 15.038 1.00 83.19 187 ASN A C 1
ATOM 1439 O O . ASN A 1 187 ? 12.350 -2.945 14.731 1.00 83.19 187 ASN A O 1
ATOM 1443 N N . GLY A 1 188 ? 11.067 -1.157 15.131 1.00 79.06 188 GLY A N 1
ATOM 1444 C CA . GLY A 1 188 ? 12.125 -0.171 14.902 1.00 79.06 188 GLY A CA 1
ATOM 1445 C C . GLY A 1 188 ? 12.291 0.300 13.452 1.00 79.06 188 GLY A C 1
ATOM 1446 O O . GLY A 1 188 ? 12.920 1.337 13.255 1.00 79.06 188 GLY A O 1
ATOM 1447 N N . VAL A 1 189 ? 11.690 -0.356 12.455 1.00 86.38 189 VAL A N 1
ATOM 1448 C CA . VAL A 1 189 ? 11.644 0.133 11.062 1.00 86.38 189 VAL A CA 1
ATOM 1449 C C . VAL A 1 189 ? 10.648 1.283 10.965 1.00 86.38 189 VAL A C 1
ATOM 1451 O O . VAL A 1 189 ? 9.525 1.131 11.433 1.00 86.38 189 VAL A O 1
ATOM 1454 N N . VAL A 1 190 ? 11.048 2.420 10.387 1.00 91.12 190 VAL A N 1
ATOM 1455 C CA . VAL A 1 190 ? 10.131 3.549 10.146 1.00 91.12 190 VAL A CA 1
ATOM 1456 C C . VAL A 1 190 ? 9.050 3.112 9.166 1.00 91.12 190 VAL A C 1
ATOM 1458 O O . VAL A 1 190 ? 9.353 2.492 8.146 1.00 91.12 190 VAL A O 1
ATOM 1461 N N . VAL A 1 191 ? 7.804 3.446 9.487 1.00 93.62 191 VAL A N 1
ATOM 1462 C CA . VAL A 1 191 ? 6.672 3.266 8.584 1.00 93.62 191 VAL A CA 1
ATOM 1463 C C . VAL A 1 191 ? 5.874 4.552 8.451 1.00 93.62 191 VAL A C 1
ATOM 1465 O O . VAL A 1 191 ? 5.745 5.317 9.408 1.00 93.62 191 VAL A O 1
ATOM 1468 N N . THR A 1 192 ? 5.314 4.764 7.268 1.00 96.12 192 THR A N 1
ATOM 1469 C CA . THR A 1 192 ? 4.346 5.827 6.982 1.00 96.12 192 THR A CA 1
ATOM 1470 C C . THR A 1 192 ? 3.159 5.242 6.243 1.00 96.12 192 THR A C 1
ATOM 1472 O O . THR A 1 192 ? 3.249 4.161 5.662 1.00 96.12 192 THR A O 1
ATOM 1475 N N . GLY A 1 193 ? 2.020 5.913 6.282 1.00 96.75 193 GLY A N 1
ATOM 1476 C CA . GLY A 1 193 ? 0.859 5.401 5.579 1.00 96.75 193 GLY A CA 1
ATOM 1477 C C . GLY A 1 193 ? -0.389 6.200 5.839 1.00 96.75 193 GLY A C 1
ATOM 1478 O O . GLY A 1 193 ? -0.310 7.399 6.097 1.00 96.75 193 GLY A O 1
ATOM 1479 N N . PHE A 1 194 ? -1.522 5.518 5.769 1.00 97.19 194 PHE A N 1
ATOM 1480 C CA . PHE A 1 194 ? -2.824 6.106 5.984 1.00 97.19 194 PHE A CA 1
ATOM 1481 C C . PHE A 1 194 ? -3.693 5.237 6.882 1.00 97.19 194 PHE A C 1
ATOM 1483 O O . PHE A 1 194 ? -3.669 4.008 6.815 1.00 97.19 194 PHE A O 1
AT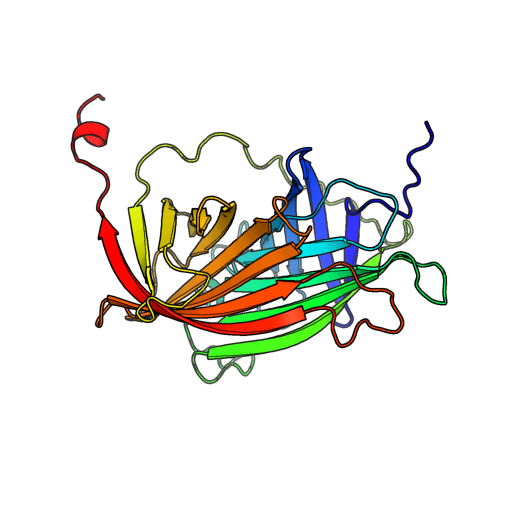OM 1490 N N . ILE A 1 195 ? -4.506 5.895 7.688 1.00 95.75 195 ILE A N 1
ATOM 1491 C CA . ILE A 1 195 ? -5.609 5.310 8.435 1.00 95.75 195 ILE A CA 1
ATOM 1492 C C . ILE A 1 195 ? -6.862 6.106 8.105 1.00 95.75 195 ILE A C 1
ATOM 1494 O O . ILE A 1 195 ? -6.787 7.311 7.880 1.00 95.75 195 ILE A O 1
ATOM 1498 N N . ASP A 1 196 ? -8.018 5.457 8.082 1.00 93.88 196 ASP A N 1
ATOM 1499 C CA . ASP A 1 196 ? -9.287 6.174 8.067 1.00 93.88 196 ASP A CA 1
ATOM 1500 C C . ASP A 1 196 ? -9.467 6.897 9.413 1.00 93.88 196 ASP A C 1
ATOM 1502 O O . ASP A 1 196 ? -9.699 6.234 10.422 1.00 93.88 196 ASP A O 1
ATOM 1506 N N . PRO A 1 197 ? -9.367 8.235 9.493 1.00 88.69 197 PRO A N 1
ATOM 1507 C CA . PRO A 1 197 ? -9.394 8.925 10.777 1.00 88.69 197 PRO A CA 1
ATOM 1508 C C . PRO A 1 197 ? -10.805 8.998 11.380 1.00 88.69 197 PRO A C 1
ATOM 1510 O O . PRO A 1 197 ? -10.949 9.396 12.536 1.00 88.69 197 PRO A O 1
ATOM 1513 N N . ARG A 1 198 ? -11.859 8.693 10.604 1.00 87.62 198 ARG A N 1
ATOM 1514 C CA . ARG A 1 198 ? -13.263 8.879 11.004 1.00 87.62 198 ARG A CA 1
ATOM 1515 C C . ARG A 1 198 ? -14.143 7.756 10.437 1.00 87.62 198 ARG A C 1
ATOM 1517 O O . ARG A 1 198 ? -15.039 8.044 9.638 1.00 87.62 198 ARG A O 1
ATOM 1524 N N . PRO A 1 199 ? -13.929 6.503 10.871 1.00 90.19 199 PRO A N 1
ATOM 1525 C CA . PRO A 1 199 ? -14.674 5.379 10.339 1.00 90.19 199 PRO A CA 1
ATOM 1526 C C . PRO A 1 199 ? -16.167 5.500 10.674 1.00 90.19 199 PRO A C 1
ATOM 1528 O O . PRO A 1 199 ? -16.525 5.838 11.805 1.00 90.19 199 PRO A O 1
ATOM 1531 N N . PRO A 1 200 ? -17.073 5.213 9.721 1.00 85.56 200 PRO A N 1
ATOM 1532 C CA . PRO A 1 200 ? -18.517 5.303 9.940 1.00 85.56 200 PRO A CA 1
ATOM 1533 C C . PRO A 1 200 ? -19.080 4.123 10.752 1.00 85.56 200 PRO A C 1
ATOM 1535 O O . PRO A 1 200 ? -20.276 4.087 11.041 1.00 85.56 200 PRO A O 1
ATOM 1538 N N . ALA A 1 201 ? -18.241 3.143 11.087 1.00 88.00 201 ALA A N 1
ATOM 1539 C CA . ALA A 1 201 ? -18.575 1.941 11.839 1.00 88.00 201 ALA A CA 1
ATOM 1540 C C . ALA A 1 201 ? -17.400 1.541 12.749 1.00 88.00 201 ALA A C 1
ATOM 1542 O O . ALA A 1 201 ? -16.352 2.179 12.745 1.00 88.00 201 ALA A O 1
ATOM 1543 N N . ASP A 1 202 ? -17.546 0.431 13.474 1.00 92.12 202 ASP A N 1
ATOM 1544 C CA . ASP A 1 202 ? -16.514 -0.089 14.386 1.00 92.12 202 ASP A CA 1
ATOM 1545 C C . ASP A 1 202 ? -15.284 -0.679 13.663 1.00 92.12 202 ASP A C 1
ATOM 1547 O O . ASP A 1 202 ? -14.422 -1.269 14.304 1.00 92.12 202 ASP A O 1
ATOM 1551 N N . VAL A 1 203 ? -15.196 -0.554 12.336 1.00 93.31 203 VAL A N 1
ATOM 1552 C CA . VAL A 1 203 ? -14.099 -1.085 11.522 1.00 93.31 203 VAL A CA 1
ATOM 1553 C C . VAL A 1 203 ? -13.371 0.067 10.847 1.00 93.31 203 VAL A C 1
ATOM 1555 O O . VAL A 1 203 ? -13.936 0.766 10.007 1.00 93.31 203 VAL A O 1
ATOM 1558 N N . GLN A 1 204 ? -12.098 0.223 11.186 1.00 95.19 204 GLN A N 1
ATOM 1559 C CA . GLN A 1 204 ? -11.222 1.270 10.678 1.00 95.19 204 GLN A CA 1
ATOM 1560 C C . GLN A 1 204 ? -10.191 0.669 9.722 1.00 95.19 204 GLN A C 1
ATOM 1562 O O . GLN A 1 204 ? -9.493 -0.284 10.073 1.00 95.19 204 GLN A O 1
ATOM 1567 N N . GLY A 1 205 ? -10.102 1.205 8.504 1.00 97.19 205 GLY A N 1
ATOM 1568 C CA . GLY A 1 205 ? -9.095 0.786 7.529 1.00 97.19 205 GLY A CA 1
ATOM 1569 C C . GLY A 1 205 ? -7.730 1.399 7.836 1.00 97.19 205 GLY A C 1
ATOM 1570 O O . GLY A 1 205 ? -7.646 2.585 8.149 1.00 97.19 205 GLY A O 1
ATOM 1571 N N . ILE A 1 206 ? -6.662 0.610 7.716 1.00 97.81 206 ILE A N 1
ATOM 1572 C CA . ILE A 1 206 ? -5.277 1.076 7.857 1.00 97.81 206 ILE A CA 1
ATOM 1573 C C . ILE A 1 206 ? -4.371 0.462 6.785 1.00 97.81 206 ILE A C 1
ATOM 1575 O O . ILE A 1 206 ? -4.501 -0.714 6.443 1.00 97.81 206 ILE A O 1
ATOM 1579 N N . ALA A 1 207 ? -3.452 1.271 6.260 1.00 98.25 207 ALA A N 1
ATOM 1580 C CA . ALA A 1 207 ? -2.371 0.864 5.379 1.00 98.25 207 ALA A CA 1
ATOM 1581 C C . ALA A 1 207 ? -1.067 1.560 5.798 1.00 98.25 207 ALA A C 1
ATOM 1583 O O . ALA A 1 207 ? -1.005 2.783 5.791 1.00 98.25 207 ALA A O 1
ATOM 1584 N N . LEU A 1 208 ? -0.025 0.808 6.147 1.00 97.62 208 LEU A N 1
ATOM 1585 C CA . LEU A 1 208 ? 1.304 1.317 6.497 1.00 97.62 208 LEU A CA 1
ATOM 1586 C C . LEU A 1 208 ? 2.353 0.698 5.577 1.00 97.62 208 LEU A C 1
ATOM 1588 O O . LEU A 1 208 ? 2.272 -0.473 5.223 1.00 97.62 208 LEU A O 1
ATOM 1592 N N . THR A 1 209 ? 3.377 1.458 5.228 1.00 97.69 209 THR A N 1
ATOM 1593 C CA . THR A 1 209 ? 4.470 1.053 4.345 1.00 97.69 209 THR A CA 1
ATOM 1594 C C . THR A 1 209 ? 5.802 1.391 4.985 1.00 97.69 209 THR A C 1
ATOM 1596 O O . THR A 1 209 ? 5.903 2.343 5.752 1.00 97.69 209 THR A O 1
ATOM 1599 N N . GLY A 1 210 ? 6.836 0.622 4.673 1.00 94.75 210 GLY A N 1
ATOM 1600 C CA . GLY A 1 210 ? 8.183 0.890 5.159 1.00 94.75 210 GLY A CA 1
ATOM 1601 C C . GLY A 1 210 ? 9.234 0.133 4.376 1.00 94.75 210 GLY A C 1
ATOM 1602 O O . GLY A 1 210 ? 8.928 -0.665 3.483 1.00 94.75 210 GLY A O 1
ATOM 1603 N N . ILE A 1 211 ? 10.489 0.341 4.760 1.00 92.56 211 ILE A N 1
ATOM 1604 C CA . ILE A 1 211 ? 11.612 -0.397 4.201 1.00 92.56 211 ILE A CA 1
ATOM 1605 C C . ILE A 1 211 ? 12.572 -0.884 5.277 1.00 92.56 211 ILE A C 1
ATOM 1607 O O . ILE A 1 211 ? 13.053 -0.126 6.114 1.00 92.56 211 ILE A O 1
ATOM 1611 N N . CYS A 1 212 ? 12.861 -2.180 5.253 1.0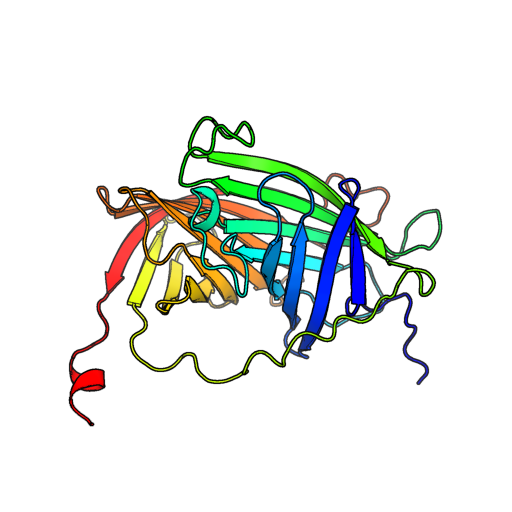0 86.44 212 CYS A N 1
ATOM 1612 C CA . CYS A 1 212 ? 13.882 -2.778 6.095 1.00 86.44 212 CYS A CA 1
ATOM 1613 C C . CYS A 1 212 ? 15.185 -2.878 5.300 1.00 86.44 212 CYS A C 1
ATOM 1615 O O . CYS A 1 212 ? 15.192 -3.376 4.174 1.00 86.44 212 CYS A O 1
ATOM 1617 N N . MET A 1 213 ? 16.278 -2.398 5.898 1.00 77.19 213 MET A N 1
ATOM 1618 C CA . MET A 1 213 ? 17.619 -2.379 5.296 1.00 77.19 213 MET A CA 1
ATOM 1619 C C . MET A 1 213 ? 18.669 -3.129 6.131 1.00 77.19 213 MET A C 1
ATOM 1621 O O . MET A 1 213 ? 19.832 -3.181 5.746 1.00 77.19 213 MET A O 1
ATOM 1625 N N . THR A 1 214 ? 18.300 -3.686 7.289 1.00 69.19 214 THR A N 1
ATOM 1626 C CA . THR A 1 214 ? 19.269 -4.177 8.288 1.00 69.19 214 THR A CA 1
ATOM 1627 C C . THR A 1 214 ? 19.895 -5.527 7.935 1.00 69.19 214 THR A C 1
ATOM 1629 O O . THR A 1 214 ? 21.090 -5.701 8.140 1.00 69.19 214 THR A O 1
ATOM 1632 N N . ASN A 1 215 ? 19.118 -6.468 7.384 1.00 69.31 215 ASN A N 1
ATOM 1633 C CA . ASN A 1 215 ? 19.594 -7.821 7.029 1.00 69.31 215 ASN A CA 1
ATOM 1634 C C . ASN A 1 215 ? 19.381 -8.172 5.551 1.00 69.31 215 ASN A C 1
ATOM 1636 O O . ASN A 1 215 ? 20.159 -8.906 4.947 1.00 69.31 215 ASN A O 1
ATOM 1640 N N . ARG A 1 216 ? 18.295 -7.662 4.974 1.00 80.25 216 ARG A N 1
ATOM 1641 C CA . ARG A 1 216 ? 17.946 -7.750 3.558 1.00 80.25 216 ARG A CA 1
ATOM 1642 C C . ARG A 1 216 ? 17.216 -6.469 3.200 1.00 80.25 216 ARG A C 1
ATOM 1644 O O . ARG A 1 216 ? 16.467 -5.964 4.030 1.00 80.25 216 ARG A O 1
ATOM 1651 N N . VAL A 1 217 ? 17.406 -5.985 1.981 1.00 87.75 217 VAL A N 1
ATOM 1652 C CA . VAL A 1 217 ? 16.607 -4.879 1.456 1.00 87.75 217 VAL A CA 1
ATOM 1653 C C . VAL A 1 217 ? 15.228 -5.428 1.097 1.00 87.75 217 VAL A C 1
ATOM 1655 O O . VAL A 1 217 ? 15.096 -6.173 0.123 1.00 87.75 217 VAL A O 1
ATOM 1658 N N . CYS A 1 218 ? 14.213 -5.101 1.894 1.00 91.75 218 CYS A N 1
ATOM 1659 C CA . CYS A 1 218 ? 12.828 -5.484 1.626 1.00 91.75 218 CYS A CA 1
ATOM 1660 C C . CYS A 1 218 ? 11.862 -4.340 1.937 1.00 91.75 218 CYS A C 1
ATOM 1662 O O . CYS A 1 218 ? 11.966 -3.707 2.988 1.00 91.75 218 CYS A O 1
ATOM 1664 N N . ALA A 1 219 ? 10.910 -4.098 1.038 1.00 95.06 219 ALA A N 1
ATOM 1665 C CA . ALA A 1 219 ? 9.823 -3.163 1.298 1.00 95.06 219 ALA A CA 1
ATOM 1666 C C . ALA A 1 219 ? 8.656 -3.934 1.914 1.00 95.06 219 ALA A C 1
ATOM 1668 O O . ALA A 1 219 ? 8.308 -5.025 1.448 1.00 95.06 219 ALA A O 1
ATOM 1669 N N . VAL A 1 220 ? 8.089 -3.370 2.972 1.00 95.06 220 VAL A N 1
ATOM 1670 C CA . VAL A 1 220 ? 7.013 -3.975 3.753 1.00 95.06 220 VAL A CA 1
ATOM 1671 C C . VAL A 1 220 ? 5.752 -3.139 3.631 1.00 95.06 220 VAL A C 1
ATOM 1673 O O . VAL A 1 220 ? 5.804 -1.913 3.495 1.00 95.06 220 VAL A O 1
ATOM 1676 N N . GLY A 1 221 ? 4.615 -3.812 3.654 1.00 96.38 221 GLY A N 1
ATOM 1677 C CA . GLY A 1 221 ? 3.297 -3.215 3.634 1.00 96.38 221 GLY A CA 1
ATOM 1678 C C . GLY A 1 221 ? 2.385 -3.913 4.623 1.00 96.38 221 GLY A C 1
ATOM 1679 O O . GLY A 1 221 ? 2.347 -5.133 4.657 1.00 96.38 221 GLY A O 1
ATOM 1680 N N . PHE A 1 222 ? 1.654 -3.156 5.421 1.00 96.75 222 PHE A N 1
ATOM 1681 C CA . PHE A 1 222 ? 0.638 -3.654 6.339 1.00 96.75 222 PHE A CA 1
ATOM 1682 C C . PHE A 1 222 ? -0.682 -3.066 5.880 1.00 96.75 222 PHE A C 1
ATOM 1684 O O . PHE A 1 222 ? -0.788 -1.849 5.814 1.00 96.75 222 PHE A O 1
ATOM 1691 N N . GLY A 1 223 ? -1.671 -3.888 5.557 1.00 97.56 223 GLY A N 1
ATOM 1692 C CA . GLY A 1 223 ? -2.998 -3.426 5.160 1.00 97.56 223 GLY A CA 1
ATOM 1693 C C . GLY A 1 223 ? -4.070 -4.236 5.861 1.00 97.56 223 GLY A C 1
ATOM 1694 O O . GLY A 1 223 ? -3.978 -5.456 5.915 1.00 97.56 223 GLY A O 1
ATOM 1695 N N . GLY A 1 224 ? -5.091 -3.593 6.411 1.00 97.81 224 GLY A N 1
ATOM 1696 C CA . GLY A 1 224 ? -6.181 -4.325 7.041 1.00 97.81 224 GLY A CA 1
ATOM 1697 C C . GLY A 1 224 ? -7.035 -3.461 7.942 1.00 97.81 224 GLY A C 1
ATOM 1698 O O . GLY A 1 224 ? -7.233 -2.274 7.686 1.00 97.81 224 GLY A O 1
ATOM 1699 N N . PHE A 1 225 ? -7.560 -4.080 8.992 1.00 97.81 225 PHE A N 1
ATOM 1700 C CA . PHE A 1 225 ? -8.612 -3.492 9.804 1.00 97.81 225 PHE A CA 1
ATOM 1701 C C . PHE A 1 225 ? 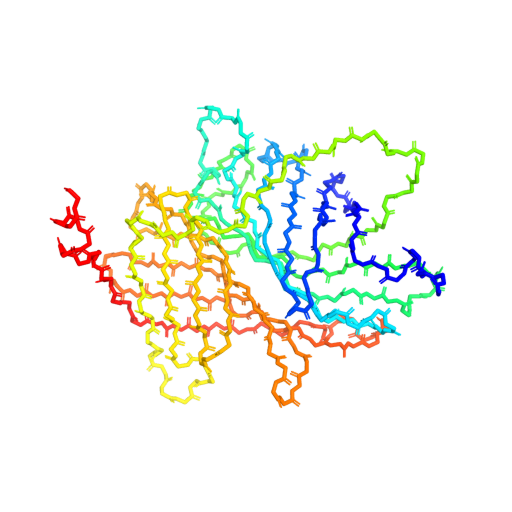-8.231 -3.421 11.270 1.00 97.81 225 PHE A C 1
ATOM 1703 O O . PHE A 1 225 ? -7.664 -4.369 11.817 1.00 97.81 225 PHE A O 1
ATOM 1710 N N . ILE A 1 226 ? -8.632 -2.328 11.909 1.00 97.19 226 ILE A N 1
ATOM 1711 C CA . ILE A 1 226 ? -8.775 -2.233 13.356 1.00 97.19 226 ILE A CA 1
ATOM 1712 C C . ILE A 1 226 ? -10.267 -2.345 13.680 1.00 97.19 226 ILE A C 1
ATOM 1714 O O . ILE A 1 226 ? -11.073 -1.562 13.182 1.00 97.19 226 ILE A O 1
ATOM 1718 N N . ASP A 1 227 ? -10.628 -3.325 14.504 1.00 96.50 227 ASP A N 1
ATOM 1719 C CA . ASP A 1 227 ? -11.939 -3.424 15.139 1.00 96.50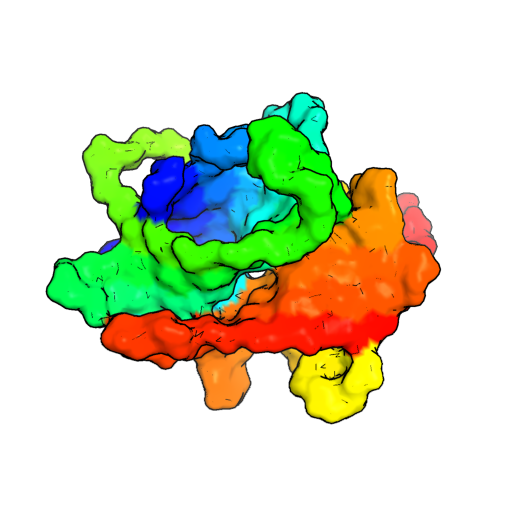 227 ASP A CA 1
ATOM 1720 C C . ASP A 1 227 ? -11.905 -2.616 16.441 1.00 96.50 227 ASP A C 1
ATOM 1722 O O . ASP A 1 227 ? -11.231 -2.975 17.414 1.00 96.50 227 ASP A O 1
ATOM 1726 N N . LEU A 1 228 ? -12.613 -1.490 16.434 1.00 94.12 228 LEU A N 1
ATOM 1727 C CA . LEU A 1 228 ? -12.681 -0.536 17.535 1.00 94.12 228 LEU A CA 1
ATOM 1728 C C . LEU A 1 228 ? -13.461 -1.089 18.731 1.00 94.12 228 LEU A C 1
ATOM 1730 O O . LEU A 1 228 ? -13.193 -0.706 19.869 1.00 94.12 228 LEU A O 1
ATOM 1734 N N . ARG A 1 229 ? -14.400 -2.015 18.503 1.00 94.50 229 ARG A N 1
ATOM 1735 C CA . ARG A 1 229 ? -15.225 -2.601 19.564 1.00 94.50 229 ARG A CA 1
ATOM 1736 C C . ARG A 1 229 ? -14.440 -3.626 20.366 1.00 94.50 229 ARG A C 1
ATOM 1738 O O . ARG A 1 229 ? -14.525 -3.636 21.592 1.00 94.50 229 ARG A O 1
ATOM 1745 N N . SER A 1 230 ? -13.697 -4.499 19.691 1.00 95.56 230 SER A N 1
ATOM 1746 C CA . SER A 1 230 ? -12.861 -5.506 20.356 1.00 95.56 230 SER A CA 1
ATOM 1747 C C . SER A 1 230 ? -11.452 -5.012 20.676 1.00 95.56 230 SER A C 1
ATOM 1749 O O . SER A 1 230 ? -10.729 -5.712 21.381 1.00 95.56 230 SER A O 1
ATOM 1751 N N . SER A 1 231 ? -11.059 -3.827 20.190 1.00 95.94 231 SER A N 1
ATOM 1752 C CA . SER A 1 231 ? -9.689 -3.305 20.304 1.00 95.94 231 SER A CA 1
ATOM 1753 C C . SER A 1 231 ? -8.659 -4.301 19.765 1.00 95.94 231 SER A C 1
ATOM 1755 O O . SER A 1 231 ? -7.645 -4.601 20.397 1.00 95.94 231 SER A O 1
ATOM 1757 N N . THR A 1 232 ? -8.935 -4.848 18.581 1.00 97.19 232 THR A N 1
ATOM 1758 C CA . THR A 1 232 ? -8.043 -5.793 17.898 1.00 97.19 232 THR A CA 1
ATOM 1759 C C . THR A 1 232 ? -7.806 -5.370 16.465 1.00 97.19 232 THR A C 1
ATOM 1761 O O . THR A 1 232 ? -8.724 -4.877 15.819 1.00 97.19 232 THR A O 1
ATOM 1764 N N . ALA A 1 233 ? -6.619 -5.633 15.930 1.00 97.69 233 ALA A N 1
ATOM 1765 C CA . ALA A 1 233 ? -6.333 -5.441 14.515 1.00 97.69 233 ALA A CA 1
ATOM 1766 C C . ALA A 1 233 ? -6.054 -6.776 13.825 1.00 97.69 233 ALA A C 1
ATOM 1768 O O . ALA A 1 233 ? -5.448 -7.673 14.412 1.00 97.69 233 ALA A O 1
ATOM 1769 N N . THR A 1 234 ? -6.473 -6.893 12.569 1.00 97.56 234 THR A N 1
ATOM 1770 C CA . THR A 1 234 ? -6.047 -7.960 11.657 1.00 97.56 234 THR A CA 1
ATOM 1771 C C . THR A 1 234 ? -5.442 -7.301 10.432 1.00 97.56 234 THR A C 1
ATOM 1773 O O . THR A 1 234 ? -6.149 -6.605 9.700 1.00 97.56 234 THR A O 1
ATOM 1776 N N . LEU A 1 235 ? -4.139 -7.494 10.240 1.00 97.50 235 LEU A N 1
ATOM 1777 C CA . LEU A 1 235 ? -3.380 -6.871 9.162 1.00 97.50 235 LEU A CA 1
ATOM 1778 C C . LEU A 1 235 ? -2.792 -7.954 8.264 1.00 97.50 235 LEU A C 1
ATOM 1780 O O . LEU A 1 235 ? -2.107 -8.860 8.741 1.00 97.50 235 LEU A O 1
ATOM 1784 N N . ASP A 1 236 ? -3.035 -7.828 6.968 1.00 97.25 236 ASP A N 1
ATOM 1785 C CA . ASP A 1 236 ? -2.304 -8.552 5.944 1.00 97.25 236 ASP A CA 1
ATOM 1786 C C . ASP A 1 236 ? -0.948 -7.862 5.750 1.00 97.25 236 ASP A C 1
ATOM 1788 O O . ASP A 1 236 ? -0.856 -6.652 5.518 1.00 97.25 236 ASP A O 1
ATOM 1792 N N . LEU A 1 237 ? 0.116 -8.642 5.883 1.00 95.44 237 LEU A N 1
ATOM 1793 C CA . LEU A 1 237 ? 1.486 -8.216 5.681 1.00 95.44 237 LEU A CA 1
ATOM 1794 C C . LEU A 1 237 ? 1.931 -8.617 4.281 1.00 95.44 237 LEU A C 1
ATOM 1796 O O . LEU A 1 237 ? 1.888 -9.787 3.920 1.00 95.44 237 LEU A O 1
ATOM 1800 N N . PHE A 1 238 ? 2.452 -7.649 3.544 1.00 96.56 238 PHE A N 1
ATOM 1801 C CA . PHE A 1 238 ? 3.043 -7.804 2.232 1.00 96.56 238 PHE A CA 1
ATOM 1802 C C . PHE A 1 238 ? 4.537 -7.524 2.358 1.00 96.56 238 PHE A C 1
ATOM 1804 O O . PHE A 1 238 ? 4.950 -6.414 2.692 1.00 96.56 238 PHE A O 1
ATOM 1811 N N . GLU A 1 239 ? 5.371 -8.517 2.078 1.00 95.25 239 GLU A N 1
ATOM 1812 C CA . GLU A 1 239 ? 6.822 -8.353 2.064 1.00 95.25 239 GLU A CA 1
ATOM 1813 C C . GLU A 1 239 ? 7.354 -8.554 0.655 1.00 95.25 239 GLU A C 1
ATOM 1815 O O . GLU A 1 239 ? 7.181 -9.623 0.070 1.00 95.25 239 GLU A O 1
ATOM 1820 N N . SER A 1 240 ? 8.052 -7.553 0.126 1.00 95.81 240 SER A N 1
ATOM 1821 C CA . SER A 1 240 ? 8.721 -7.656 -1.170 1.00 95.81 240 SER A CA 1
ATOM 1822 C C . SER A 1 240 ? 10.232 -7.681 -1.047 1.00 95.81 240 SER A C 1
ATOM 1824 O O . SER A 1 240 ? 10.825 -6.985 -0.225 1.00 95.81 240 SER A O 1
ATOM 1826 N N . ALA A 1 241 ? 10.868 -8.450 -1.923 1.00 92.50 241 ALA A N 1
ATOM 1827 C CA . ALA A 1 241 ? 12.315 -8.475 -2.079 1.00 92.50 241 ALA A CA 1
ATOM 1828 C C . ALA A 1 241 ? 12.690 -8.303 -3.552 1.00 92.50 241 ALA A C 1
ATOM 1830 O O . ALA A 1 241 ? 11.929 -8.662 -4.452 1.00 92.50 241 ALA A O 1
ATOM 1831 N N . ALA A 1 242 ? 13.890 -7.780 -3.803 1.00 93.00 242 ALA A N 1
ATOM 1832 C CA . ALA A 1 242 ? 14.432 -7.718 -5.153 1.00 93.00 242 ALA A CA 1
ATOM 1833 C C . ALA A 1 242 ? 14.580 -9.137 -5.728 1.00 93.00 242 ALA A C 1
ATOM 1835 O O . ALA A 1 242 ? 15.368 -9.946 -5.240 1.00 93.00 242 ALA A O 1
ATOM 1836 N N . VAL A 1 243 ? 13.836 -9.427 -6.794 1.00 95.12 243 VAL A N 1
ATOM 1837 C CA . VAL A 1 243 ? 13.929 -10.675 -7.562 1.00 95.12 243 VAL A CA 1
ATOM 1838 C C . VAL A 1 243 ? 14.115 -10.346 -9.037 1.00 95.12 243 VAL A C 1
ATOM 1840 O O . VAL A 1 243 ? 13.725 -9.270 -9.485 1.00 95.12 243 VAL A O 1
ATOM 1843 N N . LYS A 1 244 ? 14.699 -11.265 -9.811 1.00 96.12 244 LYS A N 1
ATOM 1844 C CA . LYS A 1 244 ? 14.800 -11.122 -11.274 1.00 96.12 244 LYS A CA 1
ATOM 1845 C C . LYS A 1 244 ? 13.424 -11.224 -11.930 1.00 96.12 244 LYS A C 1
ATOM 1847 O O . LYS A 1 244 ? 12.572 -11.966 -11.435 1.00 96.12 244 LYS A O 1
ATOM 1852 N N . TYR A 1 245 ? 13.219 -10.572 -13.073 1.00 96.75 245 TYR A N 1
ATOM 1853 C CA . TYR A 1 245 ? 11.925 -10.575 -13.770 1.00 96.75 245 TYR A CA 1
ATOM 1854 C C . TYR A 1 245 ? 11.336 -11.973 -14.066 1.00 96.75 245 TYR A C 1
ATOM 1856 O O . TYR A 1 245 ? 10.124 -12.155 -13.886 1.00 96.75 245 TYR A O 1
ATOM 1864 N N . PRO A 1 246 ? 12.119 -13.001 -14.462 1.00 97.00 246 PRO A N 1
ATOM 1865 C CA . PRO A 1 246 ? 11.593 -14.361 -14.621 1.00 97.00 246 PRO A CA 1
ATOM 1866 C C . PRO A 1 246 ? 10.983 -14.939 -13.333 1.00 97.00 246 PRO A C 1
ATOM 1868 O O . PRO A 1 246 ? 10.041 -15.724 -13.399 1.00 97.00 246 PRO A O 1
ATOM 1871 N N . ASN A 1 247 ? 11.449 -14.477 -12.170 1.00 97.25 247 ASN A N 1
ATOM 1872 C CA . ASN A 1 247 ? 11.019 -14.924 -10.845 1.00 97.25 247 ASN A CA 1
ATOM 1873 C C . ASN A 1 247 ? 9.993 -13.981 -10.199 1.00 97.25 247 ASN A C 1
ATOM 1875 O O . ASN A 1 247 ? 9.729 -14.072 -9.005 1.00 97.25 247 ASN A O 1
ATOM 1879 N N . LYS A 1 248 ? 9.373 -13.077 -10.969 1.00 95.94 248 LYS A N 1
ATOM 1880 C CA . LYS A 1 248 ? 8.398 -12.097 -10.455 1.00 95.94 248 LYS A CA 1
ATOM 1881 C C . LYS A 1 248 ? 7.207 -12.699 -9.694 1.00 95.94 248 LYS A C 1
ATOM 1883 O O . LYS A 1 248 ? 6.514 -11.972 -8.997 1.00 95.94 248 LYS A O 1
ATOM 1888 N N . TYR A 1 249 ? 6.945 -13.999 -9.836 1.00 94.44 249 TYR A N 1
ATOM 1889 C CA . TYR A 1 249 ? 5.901 -14.705 -9.088 1.00 94.44 249 TYR A CA 1
ATOM 1890 C C . TYR A 1 249 ? 6.213 -14.825 -7.587 1.00 94.44 249 TYR A C 1
ATOM 1892 O O . TYR A 1 249 ? 5.290 -14.963 -6.797 1.00 94.44 249 TYR A O 1
ATOM 1900 N N . SER A 1 250 ? 7.488 -14.762 -7.191 1.00 95.69 250 SER A N 1
ATOM 1901 C CA . SER A 1 250 ? 7.929 -14.814 -5.791 1.00 95.69 250 SER A CA 1
ATOM 1902 C C . SER A 1 250 ? 8.313 -13.435 -5.248 1.00 95.69 250 SER A C 1
ATOM 1904 O O . SER A 1 250 ? 9.046 -13.344 -4.267 1.00 95.69 250 SER A O 1
ATOM 1906 N N . ALA A 1 251 ? 7.909 -12.361 -5.933 1.00 96.12 251 ALA A N 1
ATOM 1907 C CA . ALA A 1 251 ? 8.317 -11.000 -5.597 1.00 96.12 251 ALA A CA 1
ATOM 1908 C C . ALA A 1 251 ? 7.702 -10.499 -4.286 1.00 96.12 251 ALA A C 1
ATOM 1910 O O . ALA A 1 251 ? 8.316 -9.662 -3.632 1.00 96.12 251 ALA A O 1
ATOM 1911 N N . VAL A 1 252 ? 6.514 -10.997 -3.927 1.00 97.69 252 VAL A N 1
ATOM 1912 C CA . VAL A 1 252 ? 5.763 -10.593 -2.736 1.00 97.69 252 VAL A CA 1
ATOM 1913 C C . VAL A 1 252 ? 5.311 -11.839 -1.983 1.00 97.69 252 VAL A C 1
ATOM 1915 O O . VAL A 1 252 ? 4.661 -12.708 -2.563 1.00 97.69 252 VAL A O 1
ATOM 1918 N N . ALA A 1 253 ? 5.650 -11.921 -0.701 1.00 96.19 253 ALA A N 1
ATOM 1919 C CA . ALA A 1 253 ? 5.064 -12.872 0.233 1.00 96.19 253 ALA A CA 1
ATOM 1920 C C . ALA A 1 253 ? 3.938 -12.180 1.007 1.00 96.19 253 ALA A C 1
ATOM 1922 O O . ALA A 1 253 ? 4.084 -11.016 1.380 1.00 96.19 253 ALA A O 1
ATOM 1923 N N . VAL A 1 254 ? 2.836 -12.898 1.238 1.00 96.31 254 VAL A N 1
ATOM 1924 C CA . VAL A 1 254 ? 1.714 -12.409 2.045 1.00 96.31 254 VAL A CA 1
ATOM 1925 C C . VAL A 1 254 ? 1.520 -13.310 3.253 1.00 96.31 254 VAL A C 1
ATOM 1927 O O . VAL A 1 254 ? 1.466 -14.534 3.115 1.00 96.31 254 VAL A O 1
ATOM 1930 N N . SER A 1 255 ? 1.395 -12.706 4.426 1.00 95.50 255 SER A N 1
ATOM 1931 C CA . SER A 1 255 ? 0.935 -13.358 5.651 1.00 95.50 255 SER A CA 1
ATOM 1932 C C . SER A 1 255 ? -0.126 -12.493 6.327 1.00 95.50 255 SER A C 1
ATOM 1934 O O . SER A 1 255 ? -0.412 -11.387 5.879 1.00 95.50 255 SER A O 1
ATOM 1936 N N . GLN A 1 256 ? -0.737 -13.003 7.393 1.00 95.31 256 GLN A N 1
ATOM 1937 C CA . GLN A 1 256 ? -1.712 -12.260 8.181 1.00 95.31 256 GLN A CA 1
ATOM 1938 C C . GLN A 1 256 ? -1.322 -12.317 9.652 1.00 95.31 256 GLN A C 1
ATOM 1940 O O . GLN A 1 256 ? -0.984 -13.380 10.171 1.00 95.31 256 GLN A O 1
ATOM 1945 N N . GLU A 1 257 ? -1.406 -11.172 10.314 1.00 95.19 257 GLU A N 1
ATOM 1946 C CA . GLU A 1 257 ? -1.036 -10.984 11.710 1.00 95.19 257 GLU A CA 1
ATOM 1947 C C . GLU A 1 257 ? -2.226 -10.412 12.487 1.00 95.19 257 GLU A C 1
ATOM 1949 O O . GLU A 1 257 ? -3.058 -9.674 11.944 1.00 95.19 257 GLU A O 1
ATOM 1954 N N . ARG A 1 258 ? -2.311 -10.751 13.776 1.00 97.19 258 ARG A N 1
ATOM 1955 C CA . ARG A 1 258 ? -3.351 -10.245 14.678 1.00 97.19 258 ARG A CA 1
ATOM 1956 C C . ARG A 1 258 ? -2.731 -9.510 15.849 1.00 97.19 258 ARG A C 1
ATOM 1958 O O . ARG A 1 258 ? -1.746 -9.961 16.425 1.00 97.19 258 ARG A O 1
ATOM 1965 N N . PHE A 1 259 ? -3.358 -8.410 16.235 1.00 97.62 259 PHE A N 1
ATOM 1966 C CA . PHE A 1 259 ? -2.858 -7.526 17.278 1.00 97.62 259 PHE A CA 1
ATOM 1967 C C . PHE A 1 259 ? -3.960 -7.186 18.273 1.00 97.62 259 PHE A C 1
ATOM 1969 O O . PHE A 1 259 ? -5.127 -7.071 17.900 1.00 97.62 259 PHE A O 1
ATOM 1976 N N . VAL A 1 260 ? -3.571 -6.967 19.523 1.00 97.62 260 VAL A N 1
ATOM 1977 C CA . VAL A 1 260 ? -4.341 -6.158 20.473 1.00 97.62 260 VAL A CA 1
ATOM 1978 C C . VAL A 1 260 ? -3.958 -4.698 20.259 1.00 97.62 260 VAL A C 1
ATOM 1980 O O . VAL A 1 260 ? -2.786 -4.398 20.027 1.00 97.62 260 VAL A O 1
ATOM 1983 N N . VAL A 1 261 ? -4.939 -3.804 20.318 1.00 96.19 261 VAL A N 1
ATOM 1984 C CA . VAL A 1 261 ? -4.788 -2.374 20.044 1.00 96.19 261 VAL A CA 1
ATOM 1985 C C . VAL A 1 261 ? -4.979 -1.583 21.332 1.00 96.19 261 VAL A C 1
ATOM 1987 O O . VAL A 1 261 ? -5.957 -1.770 22.050 1.00 96.19 261 VAL A O 1
ATOM 1990 N N . GLU A 1 262 ? -4.064 -0.661 21.602 1.00 94.62 262 GLU A N 1
ATOM 1991 C CA . GLU A 1 262 ? -4.183 0.361 22.635 1.00 94.62 262 GLU A CA 1
ATOM 1992 C C . GLU A 1 262 ? -4.178 1.739 21.961 1.00 94.62 262 GLU A C 1
ATOM 1994 O O . GLU A 1 262 ? -3.183 2.136 21.349 1.00 94.62 262 GLU A O 1
ATOM 1999 N N . PHE A 1 263 ? -5.280 2.480 22.088 1.00 89.81 263 PHE A N 1
ATOM 2000 C CA . PHE A 1 263 ? -5.340 3.883 21.683 1.00 89.81 263 PHE A CA 1
ATOM 2001 C C . PHE A 1 263 ? -4.919 4.788 22.841 1.00 89.81 263 PHE A C 1
ATOM 2003 O O . PHE A 1 263 ? -5.338 4.597 23.984 1.00 89.81 263 PHE A O 1
ATOM 2010 N N . LYS A 1 264 ? -4.093 5.789 22.537 1.00 86.88 264 LYS A N 1
ATOM 2011 C CA . LYS A 1 264 ? -3.660 6.823 23.478 1.00 86.88 264 LYS A CA 1
ATOM 2012 C C . LYS A 1 264 ? -4.079 8.182 22.953 1.00 86.88 264 LYS A C 1
ATOM 2014 O O . LYS A 1 264 ? -3.703 8.575 21.848 1.00 86.88 264 LYS A O 1
ATOM 2019 N N . GLU A 1 265 ? -4.831 8.891 23.783 1.00 73.31 265 GLU A N 1
ATOM 2020 C CA . GLU A 1 265 ? -5.193 10.279 23.533 1.00 73.31 265 GLU A CA 1
ATOM 2021 C C . GLU A 1 265 ? -3.944 11.179 23.558 1.00 73.31 265 GLU A C 1
ATOM 2023 O O . GLU A 1 265 ? -3.001 10.902 24.316 1.00 73.31 265 GLU A O 1
ATOM 2028 N N . PRO A 1 266 ? -3.925 12.274 22.777 1.00 65.25 266 PRO A N 1
ATOM 2029 C CA . PRO A 1 266 ? -2.892 13.296 22.894 1.00 65.25 266 PRO A CA 1
ATOM 2030 C C . PRO A 1 266 ? -2.854 13.816 24.339 1.00 65.25 266 PRO A C 1
ATOM 2032 O O . PRO A 1 266 ? -3.892 14.135 24.923 1.00 65.25 266 PRO A O 1
ATOM 2035 N N . SER A 1 267 ? -1.673 13.893 24.959 1.00 52.59 267 SER A N 1
ATOM 2036 C CA . SER A 1 267 ? -1.583 14.341 26.351 1.00 52.59 267 SER A CA 1
ATOM 2037 C C . SER A 1 267 ? -2.048 15.798 26.493 1.00 52.59 267 SER A C 1
ATOM 2039 O O . SER A 1 267 ? -1.648 16.679 25.732 1.00 52.59 267 SER A O 1
ATOM 2041 N N . ALA A 1 268 ? -2.864 16.079 27.516 1.00 48.81 268 ALA A N 1
ATOM 2042 C CA . ALA A 1 268 ? -3.434 17.408 27.778 1.00 48.81 268 ALA A CA 1
ATOM 2043 C C . ALA A 1 268 ? -2.384 18.522 28.014 1.00 48.81 268 ALA A C 1
ATOM 2045 O O . ALA A 1 268 ? -2.713 19.708 27.962 1.00 48.81 268 ALA A O 1
ATOM 2046 N N . GLU A 1 269 ? -1.117 18.172 28.264 1.00 45.44 269 GLU A N 1
ATOM 2047 C CA . GLU A 1 269 ? -0.006 19.131 28.363 1.00 45.44 269 GLU A CA 1
ATOM 2048 C C . GLU A 1 269 ? 0.383 19.744 27.013 1.00 45.44 269 GLU A C 1
ATOM 2050 O O . GLU A 1 269 ? 0.826 20.892 26.977 1.00 45.44 269 GLU A O 1
ATOM 2055 N N . GLN A 1 270 ? 0.144 19.052 25.894 1.00 44.75 270 GLN A N 1
ATOM 2056 C CA . GLN A 1 270 ? 0.353 19.625 24.558 1.00 44.75 270 GLN A CA 1
ATOM 2057 C C . GLN A 1 270 ? -0.717 20.666 24.196 1.00 44.75 270 GLN A C 1
ATOM 2059 O O . GLN A 1 270 ? -0.494 21.498 23.320 1.00 44.75 270 GLN A O 1
ATOM 2064 N N . THR A 1 271 ? -1.853 20.664 24.900 1.00 42.03 271 THR A N 1
ATOM 2065 C CA . THR A 1 271 ? -2.957 21.614 24.701 1.00 42.03 271 THR A CA 1
ATOM 2066 C C . THR A 1 271 ? -2.866 22.845 25.608 1.00 42.03 271 THR A C 1
ATOM 2068 O O . THR A 1 271 ? -3.536 23.834 25.335 1.00 42.03 271 THR A O 1
ATOM 2071 N N . ARG A 1 272 ? -2.075 22.803 26.695 1.00 34.78 272 ARG A N 1
ATOM 2072 C CA . ARG A 1 272 ? -2.041 23.860 27.734 1.00 34.78 272 ARG A CA 1
ATOM 2073 C C . ARG A 1 272 ? -0.855 24.821 27.671 1.00 34.78 272 ARG A C 1
ATOM 2075 O O . ARG A 1 272 ? -0.893 25.835 28.358 1.00 34.78 272 ARG A O 1
ATOM 2082 N N . ASN A 1 273 ? 0.160 24.548 26.855 1.00 36.66 273 ASN A N 1
ATOM 2083 C CA . ASN A 1 273 ? 1.271 25.481 26.625 1.00 36.66 273 ASN A CA 1
ATOM 2084 C C . ASN A 1 273 ? 1.062 26.353 25.378 1.00 36.66 273 ASN A C 1
ATOM 2086 O O . ASN A 1 273 ? 2.014 26.607 24.637 1.00 36.66 273 ASN A O 1
ATOM 2090 N N . ARG A 1 274 ? -0.177 26.805 25.151 1.00 43.50 274 ARG A N 1
ATOM 2091 C CA . ARG A 1 274 ? -0.508 27.917 24.253 1.00 43.50 274 ARG A CA 1
ATOM 2092 C C . ARG A 1 274 ? -1.661 28.726 24.830 1.00 43.50 274 ARG A C 1
ATOM 2094 O O . ARG A 1 274 ? -2.706 28.110 25.125 1.00 43.50 274 ARG A O 1
#

Foldseek 3Di:
DPPPVQLDPAAWWAWPQRKIWHWHDQDQQFKTWTWIAGPADLGAIWTKIWGWHPDSPAKTKIKMKTQSQHPPDDDDDQSNQKMKIWIFIFHCQDPVSGTKTKTWMWIQRQDADVVRPRHDGDTDTDIIIIGGDDPVPCPDDDDDDDDDDPPDDFWKKKWWAFPDPPDPFGIWIWTADPSQWIWTDTVNFTKIYGKRNDRPDQKIWTKIWTFDDPPATKIKMWTFIQRNVQQKTKTKIWIAHGDHPVVRVPGIDIDITMTRMDIDGDDCVSVPPD

InterPro domains:
  IPR005468 Avidin/streptavidin [PF01382] (6-71)
  IPR036896 Avidin-like superfamily [G3DSA:2.40.128.30] (2-133)
  IPR036896 Avidin-like superfamily [SSF50876] (9-122)

Sequence (274 aa):
MVTNMQSSLIGRWRNEYGSILAVHSHASDGALSGTYTSETGASGTYRVNGWAPESELSNRPISLSVFWRPIGCTEVDPSWNWVSIMTGVLFLDTPDSQPIIRFLHGLVASTPFEAVETRRCGVYAESLTFRRVTSHEAGLVTPEHFPDDDLALGSARAILVNVDPASNYKNVDFTYDVSGDCIGRVNGVVVTGFIDPRPPADVQGIALTGICMTNRVCAVGFGGFIDLRSSTATLDLFESAAVKYPNKYSAVAVSQERFVVEFKEPSAEQTRNR

pLDDT: mean 86.14, std 17.09, range [30.92, 98.5]

Organism: NCBI:txid159450

Radius of gyration: 18.27 Å; chains: 1; bounding box: 49×44×54 Å

Secondary structure (DSSP, 8-state):
----TTT-S-EEEE-TTS-EEEEEEE-TTSEEEEEEEESSSS-EEEEEEEE--S-TTS-EEEEEEEE-S-TT-----GGGG-EEEEEEEEES--TTS--EEEEEEEEEESS-BGGGTB-SSEEEEEEEEEEEPPGGG----------TT---SS-EEEEEEES-TT-S--EEEEEE-TT-EEEEEETTEEEEEEE-SS-SSSEEEEEEEEEE-SSS-EEEEEEEEEETTTTEEEEEEEEEE---GGGGGGSEEEEEEEEEEEEEPPPTHHHH--